Protein AF-0000000072542125 (afdb_homodimer)

Structure (mmCIF, N/CA/C/O backbone):
data_AF-0000000072542125-model_v1
#
loop_
_entity.id
_entity.type
_entity.pdbx_description
1 polymer 'CENP-V/GFA domain-containing protein'
#
loop_
_atom_site.group_PDB
_atom_site.id
_atom_site.type_symbol
_atom_site.label_atom_id
_atom_site.label_alt_id
_atom_site.label_comp_id
_atom_site.label_asym_id
_atom_site.label_entity_id
_atom_site.label_seq_id
_atom_site.pdbx_PDB_ins_code
_atom_site.Cartn_x
_atom_site.Cartn_y
_atom_site.Cartn_z
_atom_site.occupancy
_atom_site.B_iso_or_equiv
_atom_site.auth_seq_id
_atom_site.auth_comp_id
_atom_site.auth_asym_id
_atom_site.auth_atom_id
_atom_site.pdbx_PDB_model_num
ATOM 1 N N . MET A 1 1 ? 6.98 16.844 22.734 1 92.56 1 MET A N 1
ATOM 2 C CA . MET A 1 1 ? 7.91 17.594 21.891 1 92.56 1 MET A CA 1
ATOM 3 C C . MET A 1 1 ? 8 16.984 20.5 1 92.56 1 MET A C 1
ATOM 5 O O . MET A 1 1 ? 8.047 15.758 20.359 1 92.56 1 MET A O 1
ATOM 9 N N . GLU A 1 2 ? 8.016 17.797 19.5 1 97.75 2 GLU A N 1
ATOM 10 C CA . GLU A 1 2 ? 8.102 17.312 18.125 1 97.75 2 GLU A CA 1
ATOM 11 C C . GLU A 1 2 ? 9.555 17.172 17.688 1 97.75 2 GLU A C 1
ATOM 13 O O . GLU A 1 2 ? 10.43 17.875 18.188 1 97.75 2 GLU A O 1
ATOM 18 N N . ILE A 1 3 ? 9.758 16.234 16.812 1 98.81 3 ILE A N 1
ATOM 19 C CA . ILE A 1 3 ? 11.047 16.078 16.156 1 98.81 3 ILE A CA 1
ATOM 20 C C . ILE A 1 3 ? 10.836 15.953 14.648 1 98.81 3 ILE A C 1
ATOM 22 O O . ILE A 1 3 ? 9.703 15.812 14.18 1 98.81 3 ILE A O 1
ATOM 26 N N . GLU A 1 4 ? 12.031 16.078 13.969 1 98.88 4 GLU A N 1
ATOM 27 C CA . GLU A 1 4 ? 11.977 15.898 12.523 1 98.88 4 GLU A CA 1
ATOM 28 C C . GLU A 1 4 ? 12.055 14.422 12.148 1 98.88 4 GLU A C 1
ATOM 30 O O . GLU A 1 4 ? 12.953 13.711 12.594 1 98.88 4 GLU A O 1
ATOM 35 N N . HIS A 1 5 ? 11.109 13.969 11.43 1 98.94 5 HIS A N 1
ATOM 36 C CA . HIS A 1 5 ? 11.164 12.68 10.75 1 98.94 5 HIS A CA 1
ATOM 37 C C . HIS A 1 5 ? 11.375 12.859 9.25 1 98.94 5 HIS A C 1
ATOM 39 O O . HIS A 1 5 ? 10.758 13.727 8.625 1 98.94 5 HIS A O 1
ATOM 45 N N . LYS A 1 6 ? 12.25 12.125 8.672 1 98.94 6 LYS A N 1
ATOM 46 C CA . LYS A 1 6 ? 12.43 12.07 7.227 1 98.94 6 LYS A CA 1
ATOM 47 C C . LYS A 1 6 ? 11.852 10.789 6.645 1 98.94 6 LYS A C 1
ATOM 49 O O . LYS A 1 6 ? 11.648 9.805 7.363 1 98.94 6 LYS A O 1
ATOM 54 N N . GLY A 1 7 ? 11.523 10.867 5.387 1 98.94 7 GLY A N 1
ATOM 55 C CA . GLY A 1 7 ? 10.977 9.703 4.707 1 98.94 7 GLY A CA 1
ATOM 56 C C . GLY A 1 7 ? 10.867 9.883 3.205 1 98.94 7 GLY A C 1
ATOM 57 O O . GLY A 1 7 ? 11.469 10.797 2.641 1 98.94 7 GLY A O 1
ATOM 58 N N . GLY A 1 8 ? 10.211 8.922 2.559 1 98.94 8 GLY A N 1
ATOM 59 C CA . GLY A 1 8 ? 10.062 8.977 1.112 1 98.94 8 GLY A CA 1
ATOM 60 C C . GLY A 1 8 ? 9.57 7.672 0.513 1 98.94 8 GLY A C 1
ATOM 61 O O . GLY A 1 8 ? 9.203 6.746 1.241 1 98.94 8 GLY A O 1
ATOM 62 N N . CYS A 1 9 ? 9.492 7.688 -0.781 1 99 9 CYS A N 1
ATOM 63 C CA . CYS A 1 9 ? 9.062 6.488 -1.49 1 99 9 CYS A CA 1
ATOM 64 C C . CYS A 1 9 ? 10.211 5.496 -1.627 1 99 9 CYS A C 1
ATOM 66 O O . CYS A 1 9 ? 11.32 5.75 -1.156 1 99 9 CYS A O 1
ATOM 68 N N . HIS A 1 10 ? 9.992 4.371 -2.234 1 98.94 10 HIS A N 1
ATOM 69 C CA . HIS A 1 10 ? 10.953 3.271 -2.244 1 98.94 10 HIS A CA 1
ATOM 70 C C . HIS A 1 10 ? 12.117 3.564 -3.188 1 98.94 10 HIS A C 1
ATOM 72 O O . HIS A 1 10 ? 13.266 3.27 -2.865 1 98.94 10 HIS A O 1
ATOM 78 N N . CYS A 1 11 ? 11.852 4.098 -4.398 1 98.94 11 CYS A N 1
ATOM 79 C CA . CYS A 1 11 ? 12.898 4.305 -5.402 1 98.94 11 CYS A CA 1
ATOM 80 C C . CYS A 1 11 ? 13.742 5.523 -5.066 1 98.94 11 CYS A C 1
ATOM 82 O O . CYS A 1 11 ? 14.789 5.746 -5.684 1 98.94 11 CYS A O 1
ATOM 84 N N . GLY A 1 12 ? 13.266 6.344 -4.184 1 98.88 12 GLY A N 1
ATOM 85 C CA . GLY A 1 12 ? 14.047 7.488 -3.734 1 98.88 12 GLY A CA 1
ATOM 86 C C . GLY A 1 12 ? 13.703 8.766 -4.469 1 98.88 12 GLY A C 1
ATOM 87 O O . GLY A 1 12 ? 14.18 9.844 -4.102 1 98.88 12 GLY A O 1
ATOM 88 N N . ALA A 1 13 ? 12.82 8.758 -5.445 1 98.94 13 ALA A N 1
ATOM 89 C CA . ALA A 1 13 ? 12.469 9.945 -6.219 1 98.94 13 ALA A CA 1
ATOM 90 C C . ALA A 1 13 ? 11.734 10.969 -5.355 1 98.94 13 ALA A C 1
ATOM 92 O O . ALA A 1 13 ? 11.859 12.172 -5.562 1 98.94 13 ALA A O 1
ATOM 93 N N . VAL A 1 14 ? 10.977 10.523 -4.395 1 98.94 14 VAL A N 1
ATOM 94 C CA . VAL A 1 14 ? 10.195 11.375 -3.508 1 98.94 14 VAL A CA 1
ATOM 95 C C . VAL A 1 14 ? 10.773 11.328 -2.098 1 98.94 14 VAL A C 1
ATOM 97 O O . VAL A 1 14 ? 10.961 10.25 -1.528 1 98.94 14 VAL A O 1
ATOM 100 N N . ARG A 1 15 ? 11.156 12.438 -1.592 1 98.94 15 ARG A N 1
ATOM 101 C CA . ARG A 1 15 ? 11.648 12.578 -0.225 1 98.94 15 ARG A CA 1
ATOM 102 C C . ARG A 1 15 ? 10.938 13.719 0.497 1 98.94 15 ARG A C 1
ATOM 104 O O . ARG A 1 15 ? 10.625 14.75 -0.11 1 98.94 15 ARG A O 1
ATOM 111 N N . PHE A 1 16 ? 10.672 13.523 1.79 1 99 16 PHE A N 1
ATOM 112 C CA . PHE A 1 16 ? 10.008 14.555 2.584 1 99 16 PHE A CA 1
ATOM 113 C C . PHE A 1 16 ? 10.586 14.609 3.99 1 99 16 PHE A C 1
ATOM 115 O O . PHE A 1 16 ? 11.359 13.734 4.387 1 99 16 PHE A O 1
ATOM 122 N N . LYS A 1 17 ? 10.297 15.609 4.734 1 98.94 17 LYS A N 1
ATOM 123 C CA . LYS A 1 17 ? 10.422 15.68 6.188 1 98.94 17 LYS A CA 1
ATOM 124 C C . LYS A 1 17 ? 9.125 16.156 6.832 1 98.94 17 LYS A C 1
ATOM 126 O O . LYS A 1 17 ? 8.352 16.891 6.211 1 98.94 17 LYS A O 1
ATOM 131 N N . VAL A 1 18 ? 8.898 15.75 8.07 1 98.94 18 VAL A N 1
ATOM 132 C CA . VAL A 1 18 ? 7.684 16.078 8.805 1 98.94 18 VAL A CA 1
ATOM 133 C C . VAL A 1 18 ? 8 16.219 10.289 1 98.94 18 VAL A C 1
ATOM 135 O O . VAL A 1 18 ? 8.828 15.477 10.828 1 98.94 18 VAL A O 1
ATOM 138 N N . GLN A 1 19 ? 7.395 17.219 10.883 1 98.94 19 GLN A N 1
ATOM 139 C CA . GLN A 1 19 ? 7.516 17.391 12.328 1 98.94 19 GLN A CA 1
ATOM 140 C C . GLN A 1 19 ? 6.402 16.656 13.07 1 98.94 19 GLN A C 1
ATOM 142 O O . GLN A 1 19 ? 5.219 16.891 12.82 1 98.94 19 GLN A O 1
ATOM 147 N N . ALA A 1 20 ? 6.703 15.789 13.969 1 98.81 20 ALA A N 1
ATOM 148 C CA . ALA A 1 20 ? 5.773 15.023 14.797 1 98.81 20 ALA A CA 1
ATOM 149 C C . ALA A 1 20 ? 6.477 14.438 16.016 1 98.81 20 ALA A C 1
ATOM 151 O O . ALA A 1 20 ? 7.707 14.328 16.031 1 98.81 20 ALA A O 1
ATOM 152 N N . PRO A 1 21 ? 5.781 14.125 17.094 1 98.69 21 PRO A N 1
ATOM 153 C CA . PRO A 1 21 ? 6.426 13.5 18.25 1 98.69 21 PRO A CA 1
ATOM 154 C C . PRO A 1 21 ? 7.051 12.148 17.906 1 98.69 21 PRO A C 1
ATOM 156 O O . PRO A 1 21 ? 6.641 11.492 16.953 1 98.69 21 PRO A O 1
ATOM 159 N N . PRO A 1 22 ? 8.117 11.711 18.656 1 98.62 22 PRO A N 1
ATOM 160 C CA . PRO A 1 22 ? 8.695 10.383 18.422 1 98.62 22 PRO A CA 1
ATOM 161 C C . PRO A 1 22 ? 7.691 9.258 18.656 1 98.62 22 PRO A C 1
ATOM 163 O O . PRO A 1 22 ? 7.797 8.195 18.031 1 98.62 22 PRO A O 1
ATOM 166 N N . LEU A 1 23 ? 6.82 9.391 19.641 1 98.75 23 LEU A N 1
ATOM 167 C CA . LEU A 1 23 ? 5.629 8.547 19.734 1 98.75 23 LEU A CA 1
ATOM 168 C C . LEU A 1 23 ? 4.559 9.023 18.75 1 98.75 23 LEU A C 1
ATOM 170 O O . LEU A 1 23 ? 3.855 10 19.016 1 98.75 23 LEU A O 1
ATOM 174 N N . VAL A 1 24 ? 4.445 8.406 17.625 1 98.81 24 VAL A N 1
ATOM 175 C CA . VAL A 1 24 ? 3.672 8.938 16.516 1 98.81 24 VAL A CA 1
ATOM 176 C C . VAL A 1 24 ? 2.223 8.461 16.609 1 98.81 24 VAL A C 1
ATOM 178 O O . VAL A 1 24 ? 1.965 7.27 16.797 1 98.81 24 VAL A O 1
ATOM 181 N N . HIS A 1 25 ? 1.279 9.383 16.594 1 98.75 25 HIS A N 1
ATOM 182 C CA . HIS A 1 25 ? -0.134 9.047 16.453 1 98.75 25 HIS A CA 1
ATOM 183 C C . HIS A 1 25 ? -0.455 8.594 15.031 1 98.75 25 HIS A C 1
ATOM 185 O O . HIS A 1 25 ? -0.208 9.328 14.07 1 98.75 25 HIS A O 1
ATOM 191 N N . VAL A 1 26 ? -0.953 7.414 14.914 1 98.88 26 VAL A N 1
ATOM 192 C CA . VAL A 1 26 ? -1.188 6.809 13.609 1 98.88 26 VAL A CA 1
ATOM 193 C C . VAL A 1 26 ? -2.664 6.449 13.461 1 98.88 26 VAL A C 1
ATOM 195 O O . VAL A 1 26 ? -3.242 5.809 14.344 1 98.88 26 VAL A O 1
ATOM 198 N N . VAL A 1 27 ? -3.262 6.938 12.367 1 98.88 27 VAL A N 1
ATOM 199 C CA . VAL A 1 27 ? -4.641 6.598 12.039 1 98.88 27 VAL A CA 1
ATOM 200 C C . VAL A 1 27 ? -4.66 5.5 10.977 1 98.88 27 VAL A C 1
ATOM 202 O O . VAL A 1 27 ? -3.998 5.617 9.938 1 98.88 27 VAL A O 1
ATOM 205 N N . LYS A 1 28 ? -5.32 4.465 11.242 1 98.81 28 LYS A N 1
ATOM 206 C CA . LYS A 1 28 ? -5.566 3.389 10.281 1 98.81 28 LYS A CA 1
ATOM 207 C C . LYS A 1 28 ? -7.039 3.342 9.875 1 98.81 28 LYS A C 1
ATOM 209 O O . LYS A 1 28 ? -7.902 3.033 10.695 1 98.81 28 LYS A O 1
ATOM 214 N N . CYS A 1 29 ? -7.324 3.605 8.648 1 98.75 29 CYS A N 1
ATOM 215 C CA . CYS A 1 29 ? -8.672 3.68 8.094 1 98.75 29 CYS A CA 1
ATOM 216 C C . CYS A 1 29 ? -9.016 2.414 7.316 1 98.75 29 CYS A C 1
ATOM 218 O O . CYS A 1 29 ? -8.164 1.86 6.617 1 98.75 29 CYS A O 1
ATOM 220 N N . ASN A 1 30 ? -10.25 1.977 7.316 1 98.56 30 ASN A N 1
ATOM 221 C CA . ASN A 1 30 ? -10.641 0.767 6.602 1 98.56 30 ASN A CA 1
ATOM 222 C C . ASN A 1 30 ? -11.492 1.092 5.375 1 98.56 30 ASN A C 1
ATOM 224 O O . ASN A 1 30 ? -12.305 0.269 4.938 1 98.56 30 ASN A O 1
ATOM 228 N N . CYS A 1 31 ? -11.359 2.342 4.859 1 98.44 31 CYS A N 1
ATOM 229 C CA . CYS A 1 31 ? -12.031 2.598 3.59 1 98.44 31 CYS A CA 1
ATOM 230 C C . CYS A 1 31 ? -11.375 1.817 2.459 1 98.44 31 CYS A C 1
ATOM 232 O O . CYS A 1 31 ? -10.312 1.212 2.648 1 98.44 31 CYS A O 1
ATOM 234 N N . SER A 1 32 ? -11.961 1.823 1.275 1 98.44 32 SER A N 1
ATOM 235 C CA . SER A 1 32 ? -11.594 0.939 0.176 1 98.44 32 SER A CA 1
ATOM 236 C C . SER A 1 32 ? -10.141 1.159 -0.243 1 98.44 32 SER A C 1
ATOM 238 O O . SER A 1 32 ? -9.352 0.214 -0.286 1 98.44 32 SER A O 1
ATOM 240 N N . ILE A 1 33 ? -9.711 2.416 -0.416 1 98.81 33 ILE A N 1
ATOM 241 C CA . ILE A 1 33 ? -8.391 2.645 -0.986 1 98.81 33 ILE A CA 1
ATOM 242 C C . ILE A 1 33 ? -7.328 2.527 0.106 1 98.81 33 ILE A C 1
ATOM 244 O O . ILE A 1 33 ? -6.215 2.059 -0.148 1 98.81 33 ILE A O 1
ATOM 248 N N . CYS A 1 34 ? -7.594 2.914 1.351 1 98.81 34 CYS A N 1
ATOM 249 C CA . CYS A 1 34 ? -6.625 2.783 2.43 1 98.81 34 CYS A CA 1
ATOM 250 C C . CYS A 1 34 ? -6.301 1.317 2.697 1 98.81 34 CYS A C 1
ATOM 252 O O . CYS A 1 34 ? -5.152 0.974 2.99 1 98.81 34 CYS A O 1
ATOM 254 N N . VAL A 1 35 ? -7.328 0.441 2.57 1 98.69 35 VAL A N 1
ATOM 255 C CA . VAL A 1 35 ? -7.129 -0.992 2.762 1 98.69 35 VAL A CA 1
ATOM 256 C C . VAL A 1 35 ? -6.246 -1.544 1.645 1 98.69 35 VAL A C 1
ATOM 258 O O . VAL A 1 35 ? -5.277 -2.264 1.906 1 98.69 35 VAL A O 1
ATOM 261 N N . GLN A 1 36 ? -6.535 -1.182 0.422 1 98.88 36 GLN A N 1
ATOM 262 C CA . GLN A 1 36 ? -5.793 -1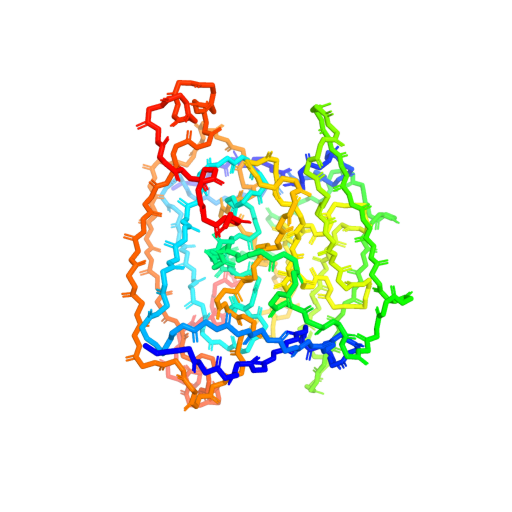.73 -0.709 1 98.88 36 GLN A CA 1
ATOM 263 C C . GLN A 1 36 ? -4.344 -1.251 -0.703 1 98.88 36 GLN A C 1
ATOM 265 O O . GLN A 1 36 ? -3.443 -1.977 -1.128 1 98.88 36 GLN A O 1
ATOM 270 N N . LYS A 1 37 ? -4.109 -0.1 -0.134 1 98.81 37 LYS A N 1
ATOM 271 C CA . LYS A 1 37 ? -2.766 0.468 -0.164 1 98.81 37 LYS A CA 1
ATOM 272 C C . LYS A 1 37 ? -2.035 0.221 1.151 1 98.81 37 LYS A C 1
ATOM 274 O O . LYS A 1 37 ? -0.865 0.583 1.296 1 98.81 37 LYS A O 1
ATOM 279 N N . GLY A 1 38 ? -2.725 -0.378 2.102 1 98.25 38 GLY A N 1
ATOM 280 C CA . GLY A 1 38 ? -2.107 -0.672 3.385 1 98.25 38 GLY A CA 1
ATOM 281 C C . GLY A 1 38 ? -1.682 0.572 4.141 1 98.25 38 GLY A C 1
ATOM 282 O O . GLY A 1 38 ? -0.621 0.591 4.766 1 98.25 38 GLY A O 1
ATOM 283 N N . LEU A 1 39 ? -2.545 1.59 4.133 1 98.75 39 LEU A N 1
ATOM 284 C CA . LEU A 1 39 ? -2.143 2.873 4.695 1 98.75 39 LEU A CA 1
ATOM 285 C C . LEU A 1 39 ? -2.369 2.898 6.203 1 98.75 39 LEU A C 1
ATOM 287 O O . LEU A 1 39 ? -3.383 2.393 6.691 1 98.75 39 LEU A O 1
ATOM 291 N N . ALA A 1 40 ? -1.442 3.332 6.93 1 98.81 40 ALA A N 1
ATOM 292 C CA . ALA A 1 40 ? -1.416 3.773 8.32 1 98.81 40 ALA A CA 1
ATOM 293 C C . ALA A 1 40 ? -0.625 5.07 8.469 1 98.81 40 ALA A C 1
ATOM 295 O O . ALA A 1 40 ? 0.582 5.102 8.219 1 98.81 40 ALA A O 1
ATOM 296 N N . CYS A 1 41 ? -1.352 6.141 8.898 1 98.88 41 CYS A N 1
ATOM 297 C CA . CYS A 1 41 ? -0.748 7.434 8.594 1 98.88 41 CYS A CA 1
ATOM 298 C C . CYS A 1 41 ? -0.776 8.352 9.812 1 98.88 41 CYS A C 1
ATOM 300 O O . CYS A 1 41 ? -1.666 8.242 10.656 1 98.88 41 CYS A O 1
ATOM 302 N N . CYS A 1 42 ? 0.191 9.188 9.875 1 98.88 42 CYS A N 1
ATOM 303 C CA . CYS A 1 42 ? 0.251 10.328 10.781 1 98.88 42 CYS A CA 1
ATOM 304 C C . CYS A 1 42 ? -0.255 11.594 10.102 1 98.88 42 CYS A C 1
ATOM 306 O O . CYS A 1 42 ? 0.301 12.023 9.086 1 98.88 42 CYS A O 1
ATOM 308 N N . ILE A 1 43 ? -1.332 12.133 10.648 1 98.94 43 ILE A N 1
ATOM 309 C CA . ILE A 1 43 ? -1.917 13.336 10.07 1 98.94 43 ILE A CA 1
ATOM 310 C C . ILE A 1 43 ? -1.407 14.57 10.812 1 98.94 43 ILE A C 1
ATOM 312 O O . ILE A 1 43 ? -1.481 14.633 12.047 1 98.94 43 ILE A O 1
ATOM 316 N N . VAL A 1 44 ? -0.833 15.508 10.094 1 98.88 44 VAL A N 1
ATOM 317 C CA . VAL A 1 44 ? -0.329 16.75 10.672 1 98.88 44 VAL A CA 1
ATOM 318 C C . VAL A 1 44 ? -0.766 17.938 9.812 1 98.88 44 VAL A C 1
ATOM 320 O O . VAL A 1 44 ? -1.152 17.75 8.656 1 98.88 44 VAL A O 1
ATOM 323 N N . PRO A 1 45 ? -0.75 19.141 10.414 1 98.75 45 PRO A N 1
ATOM 324 C CA . PRO A 1 45 ? -0.928 20.312 9.555 1 98.75 45 PRO A CA 1
ATOM 325 C C . PRO A 1 45 ? 0.082 20.359 8.414 1 98.75 45 PRO A C 1
ATOM 327 O O . PRO A 1 45 ? 1.237 19.969 8.586 1 98.75 45 PRO A O 1
ATOM 330 N N . TYR A 1 46 ? -0.346 20.906 7.262 1 98.38 46 TYR A N 1
ATOM 331 C CA . TYR A 1 46 ? 0.53 21 6.098 1 98.38 46 TYR A CA 1
ATOM 332 C C . TYR A 1 46 ? 1.797 21.781 6.438 1 98.38 46 TYR A C 1
ATOM 334 O O . TYR A 1 46 ? 2.863 21.516 5.879 1 98.38 46 TYR A O 1
ATOM 342 N N . SER A 1 47 ? 1.741 22.719 7.348 1 98.56 47 SER A N 1
ATOM 343 C CA . SER A 1 47 ? 2.865 23.562 7.73 1 98.56 47 SER A CA 1
ATOM 344 C C . SER A 1 47 ? 3.973 22.75 8.391 1 98.56 47 SER A C 1
ATOM 346 O O . SER A 1 47 ? 5.102 23.219 8.531 1 98.56 47 SER A O 1
ATOM 348 N N . LYS A 1 48 ? 3.711 21.547 8.82 1 98.75 48 LYS A N 1
ATOM 349 C CA . LYS A 1 48 ? 4.688 20.703 9.508 1 98.75 48 LYS A CA 1
ATOM 350 C C . LYS A 1 48 ? 5.332 19.719 8.531 1 98.75 48 LYS A C 1
ATOM 352 O O . LYS A 1 48 ? 6.129 18.875 8.938 1 98.75 48 LYS A O 1
ATOM 357 N N . PHE A 1 49 ? 4.941 19.828 7.32 1 98.94 49 PHE A N 1
ATOM 358 C CA . PHE A 1 49 ? 5.41 18.922 6.266 1 98.94 49 PHE A CA 1
ATOM 359 C C . PHE A 1 49 ? 6.188 19.703 5.207 1 98.94 49 PHE A C 1
ATOM 361 O O . PHE A 1 49 ? 5.801 20.812 4.832 1 98.94 49 PHE A O 1
ATOM 368 N N . THR A 1 50 ? 7.305 19.109 4.758 1 98.94 50 THR A N 1
ATOM 369 C CA . THR A 1 50 ? 8.062 19.656 3.637 1 98.94 50 THR A CA 1
ATOM 370 C C . THR A 1 50 ? 8.406 18.562 2.629 1 98.94 50 THR A C 1
ATOM 372 O O . THR A 1 50 ? 9.016 17.547 2.986 1 98.94 50 THR A O 1
ATOM 375 N N . LEU A 1 51 ? 7.91 18.75 1.366 1 98.94 51 LEU A N 1
ATOM 376 C CA . LEU A 1 51 ? 8.391 17.922 0.27 1 98.94 51 LEU A CA 1
ATOM 377 C C . LEU A 1 51 ? 9.781 18.344 -0.176 1 98.94 51 LEU A C 1
ATOM 379 O O . LEU A 1 51 ? 9.961 19.469 -0.666 1 98.94 51 LEU A O 1
ATOM 383 N N . LEU A 1 52 ? 10.703 17.484 0.028 1 98.94 52 LEU A N 1
ATOM 384 C CA . LEU A 1 52 ? 12.094 17.828 -0.243 1 98.94 52 LEU A CA 1
ATOM 385 C C . LEU A 1 52 ? 12.43 17.641 -1.718 1 98.94 52 LEU A C 1
ATOM 387 O O . LEU A 1 52 ? 13.273 18.344 -2.27 1 98.94 52 LEU A O 1
ATOM 391 N N . GLN A 1 53 ? 11.891 16.641 -2.379 1 98.88 53 GLN A N 1
ATOM 392 C CA . GLN A 1 53 ? 12.109 16.375 -3.797 1 98.88 53 GLN A CA 1
ATOM 393 C C . GLN A 1 53 ? 11.016 15.461 -4.359 1 98.88 53 GLN A C 1
ATOM 395 O O . GLN A 1 53 ? 10.312 14.789 -3.602 1 98.88 53 GLN A O 1
ATOM 400 N N . GLY A 1 54 ? 10.836 15.516 -5.691 1 98.88 54 GLY A N 1
ATOM 401 C CA . GLY A 1 54 ? 10.047 14.508 -6.383 1 98.88 54 GLY A CA 1
ATOM 402 C C . GLY A 1 54 ? 8.625 14.961 -6.684 1 98.88 54 GLY A C 1
ATOM 403 O O . GLY A 1 54 ? 7.762 14.141 -7 1 98.88 54 GLY A O 1
ATOM 404 N N . GLU A 1 55 ? 8.383 16.234 -6.516 1 98.81 55 GLU A N 1
ATOM 405 C CA . GLU A 1 55 ? 7.051 16.734 -6.836 1 98.81 55 GLU A CA 1
ATOM 406 C C . GLU A 1 55 ? 6.621 16.297 -8.234 1 98.81 55 GLU A C 1
ATOM 408 O O . GLU A 1 55 ? 5.473 15.898 -8.438 1 98.81 55 GLU A O 1
ATOM 413 N N . ASP A 1 56 ? 7.516 16.328 -9.195 1 98.69 56 ASP A N 1
ATOM 414 C CA . ASP A 1 56 ? 7.211 16 -10.586 1 98.69 56 ASP A CA 1
ATOM 415 C C . ASP A 1 56 ? 7.062 14.5 -10.773 1 98.69 56 ASP A C 1
ATOM 417 O O . ASP A 1 56 ? 6.652 14.039 -11.844 1 98.69 56 ASP A O 1
ATOM 421 N N . ASN A 1 57 ? 7.383 13.711 -9.789 1 98.88 57 ASN A N 1
ATOM 422 C CA . ASN A 1 57 ? 7.285 12.258 -9.883 1 98.88 57 ASN A CA 1
ATOM 423 C C . ASN A 1 57 ? 6.035 11.734 -9.188 1 98.88 57 ASN A C 1
ATOM 425 O O . ASN A 1 57 ? 5.836 10.523 -9.086 1 98.88 57 ASN A O 1
ATOM 429 N N . LEU A 1 58 ? 5.207 12.648 -8.695 1 98.88 58 LEU A N 1
ATOM 430 C CA . LEU A 1 58 ? 3.963 12.266 -8.039 1 98.88 58 LEU A CA 1
ATOM 431 C C . LEU A 1 58 ? 2.811 12.234 -9.031 1 98.88 58 LEU A C 1
ATOM 433 O O . LEU A 1 58 ? 2.723 13.086 -9.922 1 98.88 58 LEU A O 1
ATOM 437 N N . THR A 1 59 ? 2.062 11.219 -8.891 1 98.75 59 THR A N 1
ATOM 438 C CA . THR A 1 59 ? 0.765 11.117 -9.555 1 98.75 59 THR A CA 1
ATOM 439 C C . THR A 1 59 ? -0.367 11.281 -8.547 1 98.75 59 THR A C 1
ATOM 441 O O . THR A 1 59 ? -0.262 10.828 -7.402 1 98.75 59 THR A O 1
ATOM 444 N N . GLU A 1 60 ? -1.39 11.93 -8.914 1 98.94 60 GLU A N 1
ATOM 445 C CA . GLU A 1 60 ? -2.531 12.172 -8.039 1 98.94 60 GLU A CA 1
ATOM 446 C C . GLU A 1 60 ? -3.756 11.383 -8.5 1 98.94 60 GLU A C 1
ATOM 448 O O . GLU A 1 60 ? -4.047 11.32 -9.695 1 98.94 60 GLU A O 1
ATOM 453 N N . TYR A 1 61 ? -4.438 10.789 -7.613 1 98.94 61 TYR A N 1
ATOM 454 C CA . TYR A 1 61 ? -5.695 10.086 -7.836 1 98.94 61 TYR A CA 1
ATOM 455 C C . TYR A 1 61 ? -6.766 10.57 -6.867 1 98.94 61 TYR A C 1
ATOM 457 O O . TYR A 1 61 ? -6.535 10.625 -5.656 1 98.94 61 TYR A O 1
ATOM 465 N N . ARG A 1 62 ? -7.895 10.945 -7.418 1 98.88 62 ARG A N 1
ATOM 466 C CA . ARG A 1 62 ? -9.07 11.344 -6.648 1 98.88 62 ARG A CA 1
ATOM 467 C C . ARG A 1 62 ? -10.297 10.547 -7.066 1 98.88 62 ARG A C 1
ATOM 469 O O . ARG A 1 62 ? -10.406 10.133 -8.227 1 98.88 62 ARG A O 1
ATOM 476 N N . PHE A 1 63 ? -11.211 10.406 -6.203 1 98.69 63 PHE A N 1
ATOM 477 C CA . PHE A 1 63 ? -12.445 9.695 -6.496 1 98.69 63 PHE A CA 1
ATOM 478 C C . PHE A 1 63 ? -13.578 10.172 -5.59 1 98.69 63 PHE A C 1
ATOM 480 O O . PHE A 1 63 ? -13.359 10.992 -4.703 1 98.69 63 PHE A O 1
ATOM 487 N N . ASN A 1 64 ? -14.766 9.648 -5.867 1 97.44 64 ASN A N 1
ATOM 488 C CA . ASN A 1 64 ? -15.961 9.961 -5.098 1 97.44 64 ASN A CA 1
ATOM 489 C C . ASN A 1 64 ? -16.141 11.461 -4.926 1 97.44 64 ASN A C 1
ATOM 491 O O . ASN A 1 64 ? -16.359 12.188 -5.902 1 97.44 64 ASN A O 1
ATOM 495 N N . THR A 1 65 ? -15.859 12.031 -3.611 1 98.06 65 THR A N 1
ATOM 496 C CA . THR A 1 65 ? -16.078 13.453 -3.365 1 98.06 65 THR A CA 1
ATOM 497 C C . THR A 1 65 ? -14.953 14.289 -3.984 1 98.06 65 THR A C 1
ATOM 499 O O . THR A 1 65 ? -15.055 15.508 -4.086 1 98.06 65 THR A O 1
ATOM 502 N N . MET A 1 66 ? -13.922 13.688 -4.402 1 98.5 66 MET A N 1
ATOM 503 C CA . MET A 1 66 ? -12.781 14.305 -5.07 1 98.5 66 MET A CA 1
ATOM 504 C C . MET A 1 66 ? -12.016 15.211 -4.113 1 98.5 66 MET A C 1
ATOM 506 O O . MET A 1 66 ? -11.219 16.047 -4.547 1 98.5 66 MET A O 1
ATOM 510 N N . VAL A 1 67 ? -12.203 15.016 -2.785 1 98.56 67 VAL A N 1
ATOM 511 C CA . VAL A 1 67 ? -11.562 15.883 -1.796 1 98.56 67 VAL A CA 1
ATOM 512 C C . VAL A 1 67 ? -10.188 15.328 -1.435 1 98.56 67 VAL A C 1
ATOM 514 O O . VAL A 1 67 ? -9.203 16.062 -1.402 1 98.56 67 VAL A O 1
ATOM 517 N N . ALA A 1 68 ? -10.141 14.047 -1.138 1 98.81 68 ALA A N 1
ATOM 518 C CA . ALA A 1 68 ? -8.844 13.438 -0.827 1 98.81 68 ALA A CA 1
ATOM 519 C C . ALA A 1 68 ? -7.941 13.414 -2.057 1 98.81 68 ALA A C 1
ATOM 521 O O . ALA A 1 68 ? -8.391 13.094 -3.158 1 98.81 68 ALA A O 1
ATOM 522 N N . LYS A 1 69 ? -6.797 13.805 -1.921 1 98.88 69 LYS A N 1
ATOM 523 C CA . LYS A 1 69 ? -5.793 13.75 -2.98 1 98.88 69 LYS A CA 1
ATOM 524 C C . LYS A 1 69 ? -4.758 12.664 -2.697 1 98.88 69 LYS A C 1
ATOM 526 O O . LYS A 1 69 ? -3.773 12.898 -1.998 1 98.88 69 LYS A O 1
ATOM 531 N N . HIS A 1 70 ? -4.98 11.516 -3.25 1 98.94 70 HIS A N 1
ATOM 532 C CA . HIS A 1 70 ? -4.023 10.422 -3.107 1 98.94 70 HIS A CA 1
ATOM 533 C C . HIS A 1 70 ? -2.846 10.594 -4.062 1 98.94 70 HIS A C 1
ATOM 535 O O . HIS A 1 70 ? -3.008 10.484 -5.281 1 98.94 70 HIS A O 1
ATOM 541 N N . THR A 1 71 ? -1.681 10.82 -3.539 1 98.94 71 THR A N 1
ATOM 542 C CA . THR A 1 71 ? -0.482 11 -4.352 1 98.94 71 THR A CA 1
ATOM 543 C C . THR A 1 71 ? 0.466 9.812 -4.184 1 98.94 71 THR A C 1
ATOM 545 O O . THR A 1 71 ? 0.68 9.336 -3.066 1 98.94 71 THR A O 1
ATOM 548 N N . PHE A 1 72 ? 1.013 9.352 -5.211 1 98.94 72 PHE A N 1
ATOM 549 C CA . PHE A 1 72 ? 1.952 8.242 -5.156 1 98.94 72 PHE A CA 1
ATOM 550 C C . PHE A 1 72 ? 3.043 8.406 -6.211 1 98.94 72 PHE A C 1
ATOM 552 O O . PHE A 1 72 ? 2.852 9.102 -7.207 1 98.94 72 PHE A O 1
ATOM 559 N N . CYS A 1 73 ? 4.199 7.855 -5.984 1 98.94 73 CYS A N 1
ATOM 560 C CA . CYS A 1 73 ? 5.336 7.898 -6.891 1 98.94 73 CYS A CA 1
ATOM 561 C C . CYS A 1 73 ? 5.039 7.137 -8.18 1 98.94 73 CYS A C 1
ATOM 563 O O . CYS A 1 73 ? 4.676 5.957 -8.133 1 98.94 73 CYS A O 1
ATOM 565 N N . LYS A 1 74 ? 5.191 7.781 -9.328 1 98.88 74 LYS A N 1
ATOM 566 C CA . LYS A 1 74 ? 4.836 7.133 -10.586 1 98.88 74 LYS A CA 1
ATOM 567 C C . LYS A 1 74 ? 5.852 6.059 -10.953 1 98.88 74 LYS A C 1
ATOM 569 O O . LYS A 1 74 ? 5.602 5.242 -11.844 1 98.88 74 LYS A O 1
ATOM 574 N N . THR A 1 75 ? 7.023 6.062 -10.32 1 98.94 75 THR A N 1
ATOM 575 C CA . THR A 1 75 ? 8.078 5.098 -10.625 1 98.94 75 THR A CA 1
ATOM 576 C C . THR A 1 75 ? 7.898 3.822 -9.812 1 98.94 75 THR A C 1
ATOM 578 O O . THR A 1 75 ? 7.867 2.723 -10.359 1 98.94 75 THR A O 1
ATOM 581 N N . CYS A 1 76 ? 7.668 3.912 -8.516 1 98.94 76 CYS A N 1
ATOM 582 C CA . CYS A 1 76 ? 7.664 2.711 -7.688 1 98.94 76 CYS A CA 1
ATOM 583 C C . CYS A 1 76 ? 6.27 2.434 -7.133 1 98.94 76 CYS A C 1
ATOM 585 O O . CYS A 1 76 ? 6.039 1.396 -6.512 1 98.94 76 CYS A O 1
ATOM 587 N N . GLY A 1 77 ? 5.355 3.352 -7.293 1 98.94 77 GLY A N 1
ATOM 588 C CA . GLY A 1 77 ? 3.963 3.125 -6.938 1 98.94 77 GLY A CA 1
ATOM 589 C C . GLY A 1 77 ? 3.672 3.389 -5.473 1 98.94 77 GLY A C 1
ATOM 590 O O . GLY A 1 77 ? 2.521 3.297 -5.035 1 98.94 77 GLY A O 1
ATOM 591 N N . VAL A 1 78 ? 4.668 3.764 -4.629 1 98.94 78 VAL A N 1
ATOM 592 C CA . VAL A 1 78 ? 4.492 3.934 -3.191 1 98.94 78 VAL A CA 1
ATOM 593 C C . VAL A 1 78 ? 3.773 5.254 -2.91 1 98.94 78 VAL A C 1
ATOM 595 O O . VAL A 1 78 ? 4.086 6.277 -3.521 1 98.94 78 VAL A O 1
ATOM 598 N N . GLU A 1 79 ? 2.74 5.203 -2.115 1 98.94 79 GLU A N 1
ATOM 599 C CA . GLU A 1 79 ? 2.08 6.379 -1.559 1 98.94 79 GLU A CA 1
ATOM 600 C C . GLU A 1 79 ? 2.645 6.73 -0.185 1 98.94 79 GLU A C 1
ATOM 602 O O . GLU A 1 79 ? 2.188 6.207 0.833 1 98.94 79 GLU A O 1
ATOM 607 N N . SER A 1 80 ? 3.59 7.715 -0.188 1 98.94 80 SER A N 1
ATOM 608 C CA . SER A 1 80 ? 4.277 8.062 1.053 1 98.94 80 SER A CA 1
ATOM 609 C C . SER A 1 80 ? 3.451 9.047 1.883 1 98.94 80 SER A C 1
ATOM 611 O O . SER A 1 80 ? 3.623 9.133 3.1 1 98.94 80 SER A O 1
ATOM 613 N N . PHE A 1 81 ? 2.602 9.766 1.206 1 99 81 PHE A N 1
ATOM 614 C CA . PHE A 1 81 ? 1.707 10.734 1.832 1 99 81 PHE A CA 1
ATOM 615 C C . PHE A 1 81 ? 0.544 11.07 0.907 1 99 81 PHE A C 1
ATOM 617 O O . PHE A 1 81 ? 0.567 10.734 -0.278 1 99 81 PHE A O 1
ATOM 624 N N . TYR A 1 82 ? -0.443 11.656 1.438 1 98.94 82 TYR A N 1
ATOM 625 C CA . TYR A 1 82 ? -1.566 12.188 0.68 1 98.94 82 TYR A CA 1
ATOM 626 C C . TYR A 1 82 ? -2.299 13.266 1.477 1 98.94 82 TYR A C 1
ATOM 628 O O . TYR A 1 82 ? -2.023 13.461 2.662 1 98.94 82 TYR A O 1
ATOM 636 N N . THR A 1 83 ? -3.158 14.039 0.834 1 98.94 83 THR A N 1
ATOM 637 C CA . THR A 1 83 ? -4.062 14.969 1.505 1 98.94 83 THR A CA 1
ATOM 638 C C . THR A 1 83 ? -5.402 14.297 1.798 1 98.94 83 THR A C 1
ATOM 640 O O . THR A 1 83 ? -6.16 13.984 0.878 1 98.94 83 THR A O 1
ATOM 643 N N . PRO A 1 84 ? -5.684 14.086 3.068 1 98.69 84 PRO A N 1
ATOM 644 C CA . PRO A 1 84 ? -6.879 13.312 3.393 1 98.69 84 PRO A CA 1
ATOM 645 C C . PRO A 1 84 ? -8.164 14.141 3.318 1 98.69 84 PRO A C 1
ATOM 647 O O . PRO A 1 84 ? -8.125 15.359 3.518 1 98.69 84 PRO A O 1
ATOM 650 N N . ARG A 1 85 ? -9.258 13.484 3.031 1 98.56 85 ARG A N 1
ATOM 651 C CA . ARG A 1 85 ? -10.586 14.102 3.037 1 98.56 85 ARG A CA 1
ATOM 652 C C . ARG A 1 85 ? -10.898 14.695 4.406 1 98.56 85 ARG A C 1
ATOM 654 O O . ARG A 1 85 ? -11.492 15.773 4.5 1 98.56 85 ARG A O 1
ATOM 661 N N . SER A 1 86 ? -10.5 14.008 5.504 1 98.5 86 SER A N 1
ATOM 662 C CA . SER A 1 86 ? -10.805 14.438 6.863 1 98.5 86 SER A CA 1
ATOM 663 C C . SER A 1 86 ? -10.086 15.734 7.211 1 98.5 86 SER A C 1
ATOM 665 O O . SER A 1 86 ? -10.531 16.484 8.078 1 98.5 86 SER A O 1
ATOM 667 N N . ASN A 1 87 ? -8.93 15.984 6.605 1 98.62 87 ASN A N 1
ATOM 668 C CA . ASN A 1 87 ? -8.047 17.109 6.906 1 98.62 87 ASN A CA 1
ATOM 669 C C . ASN A 1 87 ? -7.508 17.75 5.633 1 98.62 87 ASN A C 1
ATOM 671 O O . ASN A 1 87 ? -6.301 17.734 5.387 1 98.62 87 ASN A O 1
ATOM 675 N N . PRO A 1 88 ? -8.367 18.422 4.855 1 97.94 88 PRO A N 1
ATOM 676 C CA . PRO A 1 88 ? -7.898 19 3.596 1 97.94 88 PRO A CA 1
ATOM 677 C C . PRO A 1 88 ? -6.824 20.062 3.801 1 97.94 88 PRO A C 1
ATOM 679 O O . PRO A 1 88 ? -6.141 20.453 2.85 1 97.94 88 PRO A O 1
ATOM 682 N N . ASP A 1 89 ? -6.578 20.531 4.98 1 98.06 89 ASP A N 1
ATOM 683 C CA . ASP A 1 89 ? -5.559 21.5 5.34 1 98.06 89 ASP A CA 1
ATOM 684 C C . ASP A 1 89 ? -4.312 20.828 5.898 1 98.06 89 ASP A C 1
ATOM 686 O O . ASP A 1 89 ? -3.396 21.484 6.379 1 98.06 89 ASP A O 1
ATOM 690 N N . GLY A 1 90 ? -4.258 19.516 5.855 1 98.75 90 GLY A N 1
ATOM 691 C CA . GLY A 1 90 ? -3.15 18.75 6.395 1 98.75 90 GLY A CA 1
ATOM 692 C C . GLY A 1 90 ? -2.58 17.75 5.406 1 98.75 90 GLY A C 1
ATOM 693 O O . GLY A 1 90 ? -2.887 17.812 4.215 1 98.75 90 GLY A O 1
ATOM 694 N N . ILE A 1 91 ? -1.636 17 5.875 1 98.94 91 ILE A N 1
ATOM 695 C CA . ILE A 1 91 ? -0.989 15.914 5.137 1 98.94 91 ILE A CA 1
ATOM 696 C C . ILE A 1 91 ? -0.986 14.641 5.984 1 98.94 91 ILE A C 1
ATOM 698 O O . ILE A 1 91 ? -0.824 14.703 7.203 1 98.94 91 ILE A O 1
ATOM 702 N N . SER A 1 92 ? -1.305 13.625 5.406 1 98.94 92 SER A N 1
ATOM 703 C CA . SER A 1 92 ? -1.253 12.289 5.98 1 98.94 92 SER A CA 1
ATOM 704 C C . SER A 1 92 ? -0.012 11.531 5.512 1 98.94 92 SER A C 1
ATOM 706 O O . SER A 1 92 ? 0.109 11.195 4.332 1 98.94 92 SER A O 1
ATOM 708 N N . VAL A 1 93 ? 0.881 11.258 6.422 1 98.94 93 VAL A N 1
ATOM 709 C CA . VAL A 1 93 ? 2.154 10.617 6.105 1 98.94 93 VAL A CA 1
ATOM 710 C C . VAL A 1 93 ? 2.105 9.141 6.516 1 98.94 93 VAL A C 1
ATOM 712 O O . VAL A 1 93 ? 1.804 8.82 7.668 1 98.94 93 VAL A O 1
ATOM 715 N N . SER A 1 94 ? 2.398 8.297 5.559 1 98.94 94 SER A N 1
ATOM 716 C CA . SER A 1 94 ? 2.438 6.871 5.875 1 98.94 94 SER A CA 1
ATOM 717 C C . SER A 1 94 ? 3.568 6.551 6.844 1 98.94 94 SER A C 1
ATOM 719 O O . SER A 1 94 ? 4.73 6.863 6.578 1 98.94 94 SER A O 1
ATOM 721 N N . ILE A 1 95 ? 3.232 5.852 7.914 1 98.94 95 ILE A N 1
ATOM 722 C CA . ILE A 1 95 ? 4.234 5.488 8.914 1 98.94 95 ILE A CA 1
ATOM 723 C C . ILE A 1 95 ? 5.25 4.527 8.305 1 98.94 95 ILE A C 1
ATOM 725 O O . ILE A 1 95 ? 6.41 4.496 8.719 1 98.94 95 ILE A O 1
ATOM 729 N N . HIS A 1 96 ? 4.891 3.871 7.219 1 98.75 96 HIS A N 1
ATOM 730 C CA . HIS A 1 96 ? 5.727 2.867 6.57 1 98.75 96 HIS A CA 1
ATOM 731 C C . HIS A 1 96 ? 6.777 3.52 5.68 1 98.75 96 HIS A C 1
ATOM 733 O O . HIS A 1 96 ? 7.672 2.84 5.172 1 98.75 96 HIS A O 1
ATOM 739 N N . CYS A 1 97 ? 6.633 4.801 5.523 1 98.94 97 CYS A N 1
ATOM 740 C CA . CYS A 1 97 ? 7.52 5.508 4.609 1 98.94 97 CYS A CA 1
ATOM 741 C C . CYS A 1 97 ? 8.445 6.453 5.371 1 98.94 97 CYS A C 1
ATOM 743 O O . CYS A 1 97 ? 9.195 7.215 4.762 1 98.94 97 CYS A O 1
ATOM 745 N N . ILE A 1 98 ? 8.336 6.453 6.723 1 98.94 98 ILE A N 1
ATOM 746 C CA . ILE A 1 98 ? 9.273 7.203 7.551 1 98.94 98 ILE A CA 1
ATOM 747 C C . ILE A 1 98 ? 10.57 6.406 7.715 1 98.94 98 ILE A C 1
ATOM 749 O O . ILE A 1 98 ? 10.531 5.203 7.992 1 98.94 98 ILE A O 1
ATOM 753 N N . ASP A 1 99 ? 11.68 7.078 7.434 1 98.81 99 ASP A N 1
ATOM 754 C CA . ASP A 1 99 ? 12.977 6.43 7.602 1 98.81 99 ASP A CA 1
ATOM 755 C C . ASP A 1 99 ? 13.164 5.949 9.039 1 98.81 99 ASP A C 1
ATOM 757 O O . ASP A 1 99 ? 12.68 6.578 9.977 1 98.81 99 ASP A O 1
ATOM 761 N N . PRO A 1 100 ? 13.852 4.789 9.188 1 97.94 100 PRO A N 1
ATOM 762 C CA . PRO A 1 100 ? 14.086 4.312 10.547 1 97.94 100 PRO A CA 1
ATOM 763 C C . PRO A 1 100 ? 14.961 5.258 11.367 1 97.94 100 PRO A C 1
ATOM 765 O O . PRO A 1 100 ? 15.773 5.996 10.805 1 97.94 100 PRO A O 1
ATOM 768 N N . GLY A 1 101 ? 14.789 5.238 12.727 1 98.12 101 GLY A N 1
ATOM 769 C CA . GLY A 1 101 ? 15.742 5.91 13.594 1 98.12 101 GLY A CA 1
ATOM 770 C C . GLY A 1 101 ? 15.094 6.953 14.484 1 98.12 101 GLY A C 1
ATOM 771 O O . GLY A 1 101 ? 15.617 7.277 15.555 1 98.12 101 GLY A O 1
ATOM 772 N N . THR A 1 102 ? 13.945 7.453 14.094 1 98.75 102 THR A N 1
ATOM 773 C CA . THR A 1 102 ? 13.422 8.578 14.852 1 98.75 102 THR A CA 1
ATOM 774 C C . THR A 1 102 ? 12.102 8.219 15.516 1 98.75 102 THR A C 1
ATOM 776 O O . THR A 1 102 ? 11.672 8.883 16.469 1 98.75 102 THR A O 1
ATOM 779 N N . VAL A 1 103 ? 11.375 7.223 15.008 1 98.75 103 VAL A N 1
ATOM 780 C CA . VAL A 1 103 ? 10.117 6.793 15.602 1 98.75 103 VAL A CA 1
ATOM 781 C C . VAL A 1 103 ? 10.383 5.934 16.828 1 98.75 103 VAL A C 1
ATOM 783 O O . VAL A 1 103 ? 10.969 4.852 16.719 1 98.75 103 VAL A O 1
ATOM 786 N N . ALA A 1 104 ? 9.914 6.387 17.953 1 98.5 104 ALA A N 1
ATOM 787 C CA . ALA A 1 104 ? 10.133 5.66 19.203 1 98.5 104 ALA A CA 1
ATOM 788 C C . ALA A 1 104 ? 9.008 4.668 19.469 1 98.5 104 ALA A C 1
ATOM 790 O O . ALA A 1 104 ? 9.156 3.742 20.266 1 98.5 104 ALA A O 1
ATOM 791 N N . GLY A 1 105 ? 7.883 4.859 18.938 1 98.38 105 GLY A N 1
ATOM 792 C CA . GLY A 1 105 ? 6.68 4.055 19.062 1 98.38 105 GLY A CA 1
ATOM 793 C C . GLY A 1 105 ? 5.488 4.645 18.328 1 98.38 105 GLY A C 1
ATOM 794 O O . GLY A 1 105 ? 5.559 5.758 17.812 1 98.38 105 GLY A O 1
ATOM 795 N N . ILE A 1 106 ? 4.406 3.855 18.297 1 98.44 106 ILE A N 1
ATOM 796 C CA . ILE A 1 106 ? 3.199 4.352 17.641 1 98.44 106 ILE A CA 1
ATOM 797 C C . ILE A 1 106 ? 2.014 4.25 18.609 1 98.44 106 ILE A C 1
ATOM 799 O O . ILE A 1 106 ? 1.97 3.357 19.453 1 98.44 106 ILE A O 1
ATOM 803 N N . GLU A 1 107 ? 1.178 5.168 18.531 1 98.44 107 GLU A N 1
ATOM 804 C CA . GLU A 1 107 ? -0.176 5.105 19.078 1 98.44 107 GLU A CA 1
ATOM 805 C C . GLU A 1 107 ? -1.211 4.961 17.953 1 98.44 107 GLU A C 1
ATOM 807 O O . GLU A 1 107 ? -1.427 5.891 17.188 1 98.44 107 GLU A O 1
ATOM 812 N N . LEU A 1 108 ? -1.863 3.828 17.984 1 98.56 108 LEU A N 1
ATOM 813 C CA . LEU A 1 108 ? -2.734 3.49 16.875 1 98.56 108 LEU A CA 1
ATOM 814 C C . LEU A 1 108 ? -4.18 3.873 17.172 1 98.56 108 LEU A C 1
ATOM 816 O O . LEU A 1 108 ? -4.691 3.582 18.266 1 98.56 108 LEU A O 1
ATOM 820 N N . GLU A 1 109 ? -4.816 4.559 16.25 1 98.5 109 GLU A N 1
ATOM 821 C CA . GLU A 1 109 ? -6.25 4.844 16.219 1 98.5 109 GLU A CA 1
ATOM 822 C C . GLU A 1 109 ? -6.906 4.277 14.969 1 98.5 109 GLU A C 1
ATOM 824 O O . GLU A 1 109 ? -6.469 4.555 13.852 1 98.5 109 GLU A O 1
ATOM 829 N N . GLU A 1 110 ? -7.918 3.486 15.188 1 98.62 110 GLU A N 1
ATOM 830 C CA . GLU A 1 110 ? -8.664 2.965 14.047 1 98.62 110 GLU A CA 1
ATOM 831 C C . GLU A 1 110 ? -9.773 3.928 13.633 1 98.62 110 GLU A C 1
ATOM 833 O O . GLU A 1 110 ? -10.414 4.551 14.477 1 98.62 110 GLU A O 1
ATOM 838 N N . PHE A 1 111 ? -9.961 4.098 12.406 1 98.81 111 PHE A N 1
ATOM 839 C CA . PHE A 1 111 ? -11.031 4.91 11.828 1 98.81 111 PHE A CA 1
ATOM 840 C C . PHE A 1 111 ? -11.883 4.082 10.875 1 98.81 111 PHE A C 1
ATOM 842 O O . PHE A 1 111 ? -11.359 3.385 10.008 1 98.81 111 PHE A O 1
ATOM 849 N N . ASN A 1 112 ? -13.227 4.113 11.062 1 98.75 112 ASN A N 1
ATOM 850 C CA . ASN A 1 112 ? -14.141 3.355 10.211 1 98.75 112 ASN A CA 1
ATOM 851 C C . ASN A 1 112 ? -14.508 4.133 8.953 1 98.75 112 ASN A C 1
ATOM 853 O O . ASN A 1 112 ? -15.578 4.742 8.883 1 98.75 112 ASN A O 1
ATOM 857 N N . GLY A 1 113 ? -13.641 4.012 7.953 1 98.5 113 GLY A N 1
ATOM 858 C CA . GLY A 1 113 ? -13.859 4.703 6.691 1 98.5 113 GLY A CA 1
ATOM 859 C C . GLY A 1 113 ? -14.977 4.09 5.867 1 98.5 113 GLY A C 1
ATOM 860 O O . GLY A 1 113 ? -15.461 4.707 4.914 1 98.5 113 GLY A O 1
ATOM 861 N N . GLN A 1 114 ? -15.391 2.904 6.176 1 98.19 114 GLN A N 1
ATOM 862 C CA . GLN A 1 114 ? -16.516 2.287 5.492 1 98.19 114 GLN A CA 1
ATOM 863 C C . GLN A 1 114 ? -17.828 2.955 5.887 1 98.19 114 GLN A C 1
ATOM 865 O O . GLN A 1 114 ? -18.828 2.857 5.168 1 98.19 114 GLN A O 1
ATOM 870 N N . GLU A 1 115 ? -17.875 3.502 7.035 1 98.31 115 GLU A N 1
ATOM 871 C CA . GLU A 1 115 ? -18.953 4.363 7.512 1 98.31 115 GLU A CA 1
ATOM 872 C C . GLU A 1 115 ? -18.453 5.785 7.758 1 98.31 115 GLU A C 1
ATOM 874 O O . GLU A 1 115 ? -18.531 6.289 8.883 1 98.31 115 GLU A O 1
ATOM 879 N N . TRP A 1 116 ? -18.078 6.418 6.746 1 97.94 116 TRP A N 1
ATOM 880 C CA . TRP A 1 116 ? -17.281 7.645 6.781 1 97.94 116 TRP A CA 1
ATOM 881 C C . TRP A 1 116 ? -18.031 8.758 7.516 1 97.94 116 TRP A C 1
ATOM 883 O O . TRP A 1 116 ? -17.484 9.359 8.445 1 97.94 116 TRP A O 1
ATOM 893 N N . GLU A 1 117 ? -19.312 9.008 7.109 1 98 117 GLU A N 1
ATOM 894 C CA . GLU A 1 117 ? -20.031 10.148 7.656 1 98 117 GLU A CA 1
ATOM 895 C C . GLU A 1 117 ? -20.234 10.008 9.164 1 98 117 GLU A C 1
ATOM 897 O O . GLU A 1 117 ? -19.953 10.938 9.922 1 98 117 GLU A O 1
ATOM 902 N N . ALA A 1 118 ? -20.641 8.82 9.555 1 98.38 118 ALA A N 1
ATOM 903 C CA . ALA A 1 118 ? -20.859 8.578 10.977 1 98.38 118 ALA A CA 1
ATOM 904 C C . ALA A 1 118 ? -19.547 8.625 11.75 1 98.38 118 ALA A C 1
ATOM 906 O O . ALA A 1 1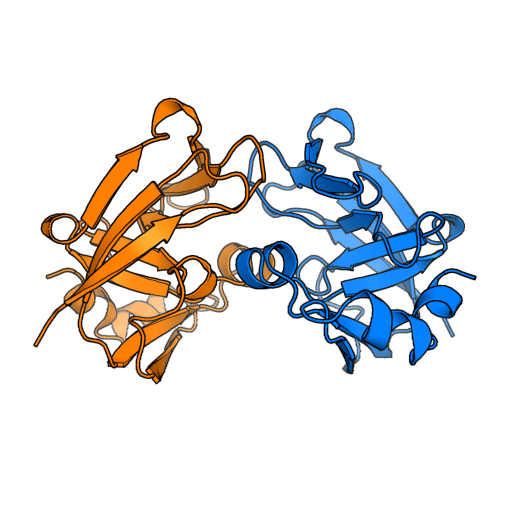18 ? -19.5 9.195 12.844 1 98.38 118 ALA A O 1
ATOM 907 N N . SER A 1 119 ? -18.5 8.047 11.25 1 98.5 119 SER A N 1
ATOM 908 C CA . SER A 1 119 ? -17.203 8 11.906 1 98.5 119 SER A CA 1
ATOM 909 C C . SER A 1 119 ? -16.594 9.398 12.039 1 98.5 119 SER A C 1
ATOM 911 O O . SER A 1 119 ? -16.062 9.75 13.086 1 98.5 119 SER A O 1
ATOM 913 N N . PHE A 1 120 ? -16.688 10.18 11.008 1 98.31 120 PHE A N 1
ATOM 914 C CA . PHE A 1 120 ? -16.156 11.539 11.039 1 98.31 120 PHE A CA 1
ATOM 915 C C . PHE A 1 120 ? -16.891 12.375 12.078 1 98.31 120 PHE A C 1
ATOM 917 O O . PHE A 1 120 ? -16.266 13.094 12.859 1 98.31 120 PHE A O 1
ATOM 924 N N . ALA A 1 121 ? -18.188 12.273 12.07 1 98.06 121 ALA A N 1
ATOM 925 C CA . ALA A 1 121 ? -19 13.039 13.016 1 98.06 121 ALA A CA 1
ATOM 926 C C . ALA A 1 121 ? -18.656 12.664 14.453 1 98.06 121 ALA A C 1
ATOM 928 O O . ALA A 1 121 ? -18.703 13.516 15.352 1 98.06 121 ALA A O 1
ATOM 929 N N . ALA A 1 122 ? -18.25 11.414 14.664 1 98.06 122 ALA A N 1
ATOM 930 C CA . ALA A 1 122 ? -18.047 10.898 16.016 1 98.06 122 ALA A CA 1
ATOM 931 C C . ALA A 1 122 ? -16.594 11.07 16.453 1 98.06 122 ALA A C 1
ATOM 933 O O . ALA A 1 122 ? -16.25 10.812 17.609 1 98.06 122 ALA A O 1
ATOM 934 N N . SER A 1 123 ? -15.719 11.531 15.508 1 97.75 123 SER A N 1
ATOM 935 C CA . SER A 1 123 ? -14.289 11.539 15.805 1 97.75 123 SER A CA 1
ATOM 936 C C . SER A 1 123 ? -13.758 12.969 15.922 1 97.75 123 SER A C 1
ATOM 938 O O . SER A 1 123 ? -14.461 13.922 15.578 1 97.75 123 SER A O 1
ATOM 940 N N . ASP A 1 124 ? -12.578 13.078 16.5 1 97.38 124 ASP A N 1
ATOM 941 C CA . ASP A 1 124 ? -11.859 14.344 16.547 1 97.38 124 ASP A CA 1
ATOM 942 C C . ASP A 1 124 ? -10.758 14.398 15.492 1 97.38 124 ASP A C 1
ATOM 944 O O . ASP A 1 124 ? -9.781 15.133 15.641 1 97.38 124 ASP A O 1
ATOM 948 N N . ILE A 1 125 ? -10.914 13.609 14.406 1 98.25 125 ILE A N 1
ATOM 949 C CA . ILE A 1 125 ? -9.844 13.406 13.438 1 98.25 125 ILE A CA 1
ATOM 950 C C . ILE A 1 125 ? -9.5 14.734 12.766 1 98.25 125 ILE A C 1
ATOM 952 O O . ILE A 1 125 ? -8.336 14.984 12.438 1 98.25 125 ILE A O 1
ATOM 956 N N . SER A 1 126 ? -10.508 15.602 12.555 1 97.75 126 SER A N 1
ATOM 957 C CA . SER A 1 126 ? -10.273 16.875 11.883 1 97.75 126 SER A CA 1
ATOM 958 C C . SER A 1 126 ? -9.328 17.75 12.695 1 97.75 126 SER A C 1
ATOM 960 O O . SER A 1 126 ? -8.664 18.625 12.141 1 97.75 126 SER A O 1
ATOM 962 N N . LYS A 1 127 ? -9.172 17.516 14 1 98.19 127 LYS A N 1
ATOM 963 C CA . LYS A 1 127 ? -8.344 18.344 14.883 1 98.19 127 LYS A CA 1
ATOM 964 C C . LYS A 1 127 ? -6.859 18.016 14.695 1 98.19 127 LYS A C 1
ATOM 966 O O . LYS A 1 127 ? -5.996 18.781 15.125 1 98.19 127 LYS A O 1
ATOM 971 N N . LEU A 1 128 ? -6.562 16.938 14.039 1 97.5 128 LEU A N 1
ATOM 972 C CA . LEU A 1 128 ? -5.188 16.484 13.914 1 97.5 128 LEU A CA 1
ATOM 973 C C . LEU A 1 128 ? -4.387 17.406 12.992 1 97.5 128 LEU A C 1
ATOM 975 O O . LEU A 1 128 ? -3.154 17.359 12.992 1 97.5 128 LEU A O 1
ATOM 979 N N . SER A 1 129 ? -5.043 18.234 12.219 1 96.81 129 SER A N 1
ATOM 980 C CA . SER A 1 129 ? -4.301 19.125 11.344 1 96.81 129 SER A CA 1
ATOM 981 C C . SER A 1 129 ? -4.488 20.578 11.766 1 96.81 129 SER A C 1
ATOM 983 O O . SER A 1 129 ? -4.211 21.5 10.984 1 96.81 129 SER A O 1
ATOM 985 N N . LYS A 1 130 ? -5.098 20.766 12.805 1 93.69 130 LYS A N 1
ATOM 986 C CA . LYS A 1 130 ? -5.289 22.109 13.32 1 93.69 130 LYS A CA 1
ATOM 987 C C . LYS A 1 130 ? -4.164 22.516 14.273 1 93.69 130 LYS A C 1
ATOM 989 O O . LYS A 1 130 ? -3.529 21.641 14.883 1 93.69 130 LYS A O 1
ATOM 994 N N . MET B 1 1 ? -10.242 -27.531 -1.636 1 92.56 1 MET B N 1
ATOM 995 C CA . MET B 1 1 ? -10.812 -27.234 -2.945 1 92.56 1 MET B CA 1
ATOM 996 C C . MET B 1 1 ? -10.617 -25.766 -3.305 1 92.56 1 MET B C 1
ATOM 998 O O . MET B 1 1 ? -10.789 -24.891 -2.457 1 92.56 1 MET B O 1
ATOM 1002 N N . GLU B 1 2 ? -10.266 -25.516 -4.523 1 97.75 2 GLU B N 1
ATOM 1003 C CA . GLU B 1 2 ? -10.055 -24.125 -4.965 1 97.75 2 GLU B CA 1
ATOM 1004 C C . GLU B 1 2 ? -11.352 -23.531 -5.496 1 97.75 2 GLU B C 1
ATOM 1006 O O . GLU B 1 2 ? -12.234 -24.25 -5.977 1 97.75 2 GLU B O 1
ATOM 1011 N N . ILE B 1 3 ? -11.43 -22.234 -5.348 1 98.81 3 ILE B N 1
ATOM 1012 C CA . ILE B 1 3 ? -12.516 -21.469 -5.953 1 98.81 3 ILE B CA 1
ATOM 1013 C C . ILE B 1 3 ? -11.938 -20.25 -6.68 1 98.81 3 ILE B C 1
ATOM 1015 O O . ILE B 1 3 ? -10.75 -19.953 -6.551 1 98.81 3 ILE B O 1
ATOM 1019 N N . GLU B 1 4 ? -12.891 -19.656 -7.488 1 98.88 4 GLU B N 1
ATOM 1020 C CA . GLU B 1 4 ? -12.484 -18.438 -8.18 1 98.88 4 GLU B CA 1
ATOM 1021 C C . G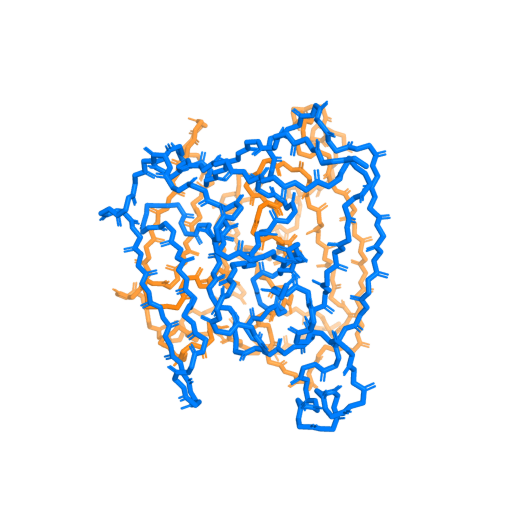LU B 1 4 ? -12.648 -17.219 -7.281 1 98.88 4 GLU B C 1
ATOM 1023 O O . GLU B 1 4 ? -13.719 -17 -6.707 1 98.88 4 GLU B O 1
ATOM 1028 N N . HIS B 1 5 ? -11.625 -16.5 -7.098 1 98.94 5 HIS B N 1
ATOM 1029 C CA . HIS B 1 5 ? -11.656 -15.172 -6.516 1 98.94 5 HIS B CA 1
ATOM 1030 C C . HIS B 1 5 ? -11.445 -14.102 -7.578 1 98.94 5 HIS B C 1
ATOM 1032 O O . HIS B 1 5 ? -10.578 -14.234 -8.445 1 98.94 5 HIS B O 1
ATOM 1038 N N . LYS B 1 6 ? -12.234 -13.094 -7.586 1 98.94 6 LYS B N 1
ATOM 1039 C CA . LYS B 1 6 ? -12.039 -11.922 -8.438 1 98.94 6 LYS B CA 1
ATOM 1040 C C . LYS B 1 6 ? -11.492 -10.742 -7.641 1 98.94 6 LYS B C 1
ATOM 1042 O O . LYS B 1 6 ? -11.617 -10.711 -6.414 1 98.94 6 LYS B O 1
ATOM 1047 N N . GLY B 1 7 ? -10.836 -9.867 -8.344 1 98.94 7 GLY B N 1
ATOM 1048 C CA . GLY B 1 7 ? -10.281 -8.688 -7.703 1 98.94 7 GLY B CA 1
ATOM 1049 C C . GLY B 1 7 ? -9.766 -7.656 -8.688 1 98.94 7 GLY B C 1
ATOM 1050 O O . GLY B 1 7 ? -10.086 -7.715 -9.883 1 98.94 7 GLY B O 1
ATOM 1051 N N . GLY B 1 8 ? -9.086 -6.652 -8.156 1 98.94 8 GLY B N 1
ATOM 1052 C CA . GLY B 1 8 ? -8.562 -5.594 -9 1 98.94 8 GLY B CA 1
ATOM 1053 C C . GLY B 1 8 ? -8.102 -4.379 -8.219 1 98.94 8 GLY B C 1
ATOM 1054 O O . GLY B 1 8 ? -8.055 -4.406 -6.988 1 98.94 8 GLY B O 1
ATOM 1055 N N . CYS B 1 9 ? -7.699 -3.398 -8.969 1 99 9 CYS B N 1
ATOM 1056 C CA . CYS B 1 9 ? -7.258 -2.154 -8.344 1 99 9 CYS B CA 1
ATOM 1057 C C . CYS B 1 9 ? -8.445 -1.286 -7.957 1 99 9 CYS B C 1
ATOM 1059 O O . CYS B 1 9 ? -9.594 -1.668 -8.18 1 99 9 CYS B O 1
ATOM 1061 N N . HIS B 1 10 ? -8.219 -0.139 -7.383 1 98.94 10 HIS B N 1
ATOM 1062 C CA . HIS B 1 10 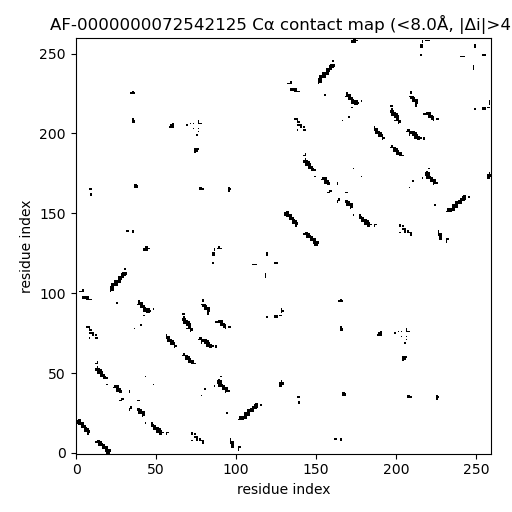? -9.273 0.678 -6.793 1 98.94 10 HIS B CA 1
ATOM 1063 C C . HIS B 1 10 ? -10.109 1.359 -7.867 1 98.94 10 HIS B C 1
ATOM 1065 O O . HIS B 1 10 ? -11.336 1.438 -7.75 1 98.94 10 HIS B O 1
ATOM 1071 N N . CYS B 1 11 ? -9.5 1.922 -8.93 1 98.94 11 CYS B N 1
ATOM 1072 C CA . CYS B 1 11 ? -10.211 2.695 -9.938 1 98.94 11 CYS B CA 1
ATOM 1073 C C . CYS B 1 11 ? -10.953 1.777 -10.898 1 98.94 11 CYS B C 1
ATOM 1075 O O . CYS B 1 11 ? -11.766 2.24 -11.703 1 98.94 11 CYS B O 1
ATOM 1077 N N . GLY B 1 12 ? -10.609 0.528 -10.898 1 98.88 12 GLY B N 1
ATOM 1078 C CA . GLY B 1 12 ? -11.328 -0.434 -11.719 1 98.88 12 GLY B CA 1
ATOM 1079 C C . GLY B 1 12 ? -10.648 -0.708 -13.047 1 98.88 12 GLY B C 1
ATOM 1080 O O . GLY B 1 12 ? -11.055 -1.605 -13.789 1 98.88 12 G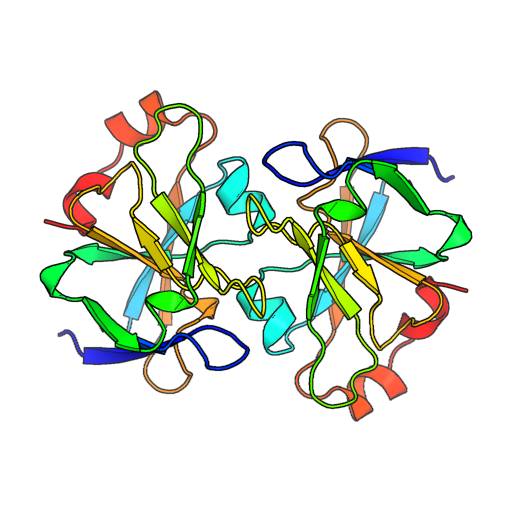LY B O 1
ATOM 1081 N N . ALA B 1 13 ? -9.547 -0.057 -13.375 1 98.94 13 ALA B N 1
ATOM 1082 C CA . ALA B 1 13 ? -8.867 -0.246 -14.648 1 98.94 13 ALA B CA 1
ATOM 1083 C C . ALA B 1 13 ? -8.25 -1.641 -14.742 1 98.94 13 ALA B C 1
ATOM 1085 O O . ALA B 1 13 ? -8.18 -2.223 -15.82 1 98.94 13 ALA B O 1
ATOM 1086 N N . VAL B 1 14 ? -7.824 -2.201 -13.656 1 98.94 14 VAL B N 1
ATOM 1087 C CA . VAL B 1 14 ? -7.195 -3.518 -13.586 1 98.94 14 VAL B CA 1
ATOM 1088 C C . VAL B 1 14 ? -8.125 -4.5 -12.883 1 98.94 14 VAL B C 1
ATOM 1090 O O . VAL B 1 14 ? -8.586 -4.238 -11.766 1 98.94 14 VAL B O 1
ATOM 1093 N N . ARG B 1 15 ? -8.484 -5.535 -13.539 1 98.94 15 ARG B N 1
ATOM 1094 C CA . ARG B 1 15 ? -9.289 -6.613 -12.977 1 98.94 15 ARG B CA 1
ATOM 1095 C C . ARG B 1 15 ? -8.656 -7.973 -13.25 1 98.94 15 ARG B C 1
ATOM 1097 O O . ARG B 1 15 ? -8.07 -8.188 -14.32 1 98.94 15 ARG B O 1
ATOM 1104 N N . PHE B 1 16 ? -8.758 -8.875 -12.273 1 99 16 PHE B N 1
ATOM 1105 C CA . PHE B 1 16 ? -8.195 -10.211 -12.43 1 99 16 PHE B CA 1
ATOM 1106 C C . PHE B 1 16 ? -9.109 -11.258 -11.805 1 99 16 PHE B C 1
ATOM 1108 O O . PHE B 1 16 ? -10.062 -10.914 -11.102 1 99 16 PHE B O 1
ATOM 1115 N N . LYS B 1 17 ? -8.898 -12.5 -12.062 1 98.94 17 LYS B N 1
ATOM 1116 C CA . LYS B 1 17 ? -9.391 -13.648 -11.297 1 98.94 17 LYS B CA 1
ATOM 1117 C C . LYS B 1 17 ? -8.25 -14.602 -10.953 1 98.94 17 LYS B C 1
ATOM 1119 O O . LYS B 1 17 ? -7.258 -14.68 -11.68 1 98.94 17 LYS B O 1
ATOM 1124 N N . VAL B 1 18 ? -8.406 -15.328 -9.867 1 98.94 18 VAL B N 1
ATOM 1125 C CA . VAL B 1 18 ? -7.391 -16.25 -9.383 1 98.94 18 VAL B CA 1
ATOM 1126 C C . VAL B 1 18 ? -8.062 -17.438 -8.703 1 98.94 18 VAL B C 1
ATOM 1128 O O . VAL B 1 18 ? -9.086 -17.281 -8.039 1 98.94 18 VAL B O 1
ATOM 1131 N N . GLN B 1 19 ? -7.508 -18.594 -8.953 1 98.94 19 GLN B N 1
ATOM 1132 C CA . GLN B 1 19 ? -7.973 -19.797 -8.289 1 98.94 19 GLN B CA 1
ATOM 1133 C C . GLN B 1 19 ? -7.195 -20.047 -7 1 98.94 19 GLN B C 1
ATOM 1135 O O . GLN B 1 19 ? -5.969 -20.156 -7.02 1 98.94 19 GLN B O 1
ATOM 1140 N N . ALA B 1 20 ? -7.832 -20.156 -5.883 1 98.81 20 ALA B N 1
ATOM 1141 C CA . ALA B 1 20 ? -7.254 -20.422 -4.57 1 98.81 20 ALA B CA 1
ATOM 1142 C C . ALA B 1 20 ? -8.32 -20.906 -3.592 1 98.81 20 ALA B C 1
ATOM 1144 O O . ALA B 1 20 ? -9.516 -20.688 -3.811 1 98.81 20 ALA B O 1
ATOM 1145 N N . PRO B 1 21 ? -7.961 -21.641 -2.535 1 98.69 21 PRO B N 1
ATOM 1146 C CA . PRO B 1 21 ? -8.961 -22.047 -1.545 1 98.69 21 PRO B CA 1
ATOM 1147 C C . PRO B 1 21 ? -9.641 -20.859 -0.862 1 98.69 21 PRO B C 1
ATOM 1149 O O . PRO B 1 21 ? -9.07 -19.766 -0.813 1 98.69 21 PRO B O 1
ATOM 1152 N N . PRO B 1 22 ? -10.906 -21.016 -0.366 1 98.62 22 PRO B N 1
ATOM 1153 C CA . PRO B 1 22 ? -11.562 -19.938 0.372 1 98.62 22 PRO B CA 1
ATOM 1154 C C . PRO B 1 22 ? -10.805 -19.531 1.633 1 98.62 22 PRO B C 1
ATOM 1156 O O . PRO B 1 22 ? -10.875 -18.375 2.061 1 98.62 22 PRO B O 1
ATOM 1159 N N . LEU B 1 23 ? -10.211 -20.5 2.328 1 98.75 23 LEU B N 1
ATOM 1160 C CA . LEU B 1 23 ? -9.195 -20.188 3.33 1 98.75 23 LEU B CA 1
ATOM 1161 C C . LEU B 1 23 ? -7.859 -19.875 2.668 1 98.75 23 LEU B C 1
ATOM 1163 O O . LEU B 1 23 ? -7.133 -20.781 2.256 1 98.75 23 LEU B O 1
ATOM 1167 N N . VAL B 1 24 ? -7.539 -18.625 2.525 1 98.81 24 VAL B N 1
ATOM 1168 C CA . VAL B 1 24 ? -6.441 -18.203 1.663 1 98.81 24 VAL B CA 1
ATOM 1169 C C . VAL B 1 24 ? -5.141 -18.172 2.459 1 98.81 24 VAL B C 1
ATOM 1171 O O . VAL B 1 24 ? -5.086 -17.594 3.549 1 98.81 24 VAL B O 1
ATOM 1174 N N . HIS B 1 25 ? -4.121 -18.844 1.984 1 98.75 25 HIS B N 1
ATOM 1175 C CA . HIS B 1 25 ? -2.77 -18.719 2.521 1 98.75 25 HIS B CA 1
ATOM 1176 C C . HIS B 1 25 ? -2.152 -17.375 2.121 1 98.75 25 HIS B C 1
ATOM 1178 O O . HIS B 1 25 ? -2.051 -17.062 0.932 1 98.75 25 HIS B O 1
ATOM 1184 N N . VAL B 1 26 ? -1.785 -16.609 3.094 1 98.88 26 VAL B N 1
ATOM 1185 C CA . VAL B 1 26 ? -1.297 -15.258 2.854 1 98.88 26 VAL B CA 1
ATOM 1186 C C . VAL B 1 26 ? 0.108 -15.109 3.432 1 98.88 26 VAL B C 1
ATOM 1188 O O . VAL B 1 26 ? 0.353 -15.461 4.586 1 98.88 26 VAL B O 1
ATOM 1191 N N . VAL B 1 27 ? 1.024 -14.641 2.568 1 98.88 27 VAL B N 1
ATOM 1192 C CA . VAL B 1 27 ? 2.389 -14.352 2.994 1 98.88 27 VAL B CA 1
ATOM 1193 C C . VAL B 1 27 ? 2.545 -12.852 3.223 1 98.88 27 VAL B C 1
ATOM 1195 O O . VAL B 1 27 ? 2.205 -12.047 2.352 1 98.88 27 VAL B O 1
ATOM 1198 N N . LYS B 1 28 ? 2.969 -12.477 4.355 1 98.81 28 LYS B N 1
ATOM 1199 C CA . LYS B 1 28 ? 3.322 -11.102 4.688 1 98.81 28 LYS B CA 1
ATOM 1200 C C . LYS B 1 28 ? 4.828 -10.945 4.867 1 98.81 28 LYS B C 1
ATOM 1202 O O . LYS B 1 28 ? 5.406 -11.5 5.809 1 98.81 28 LYS B O 1
ATOM 1207 N N . CYS B 1 29 ? 5.453 -10.195 4.02 1 98.75 29 CYS B N 1
ATOM 1208 C CA . CYS B 1 29 ? 6.898 -9.992 3.984 1 98.75 29 CYS B CA 1
ATOM 1209 C C . CYS B 1 29 ? 7.273 -8.648 4.598 1 98.75 29 CYS B C 1
ATOM 1211 O O . CYS B 1 29 ? 6.574 -7.652 4.395 1 98.75 29 CYS B O 1
ATOM 1213 N N . ASN B 1 30 ? 8.406 -8.539 5.254 1 98.56 30 ASN B N 1
ATOM 1214 C CA . ASN B 1 30 ? 8.82 -7.277 5.863 1 98.56 30 ASN B CA 1
ATOM 1215 C C . ASN B 1 30 ? 9.992 -6.645 5.121 1 98.56 30 ASN B C 1
ATOM 1217 O O . ASN B 1 30 ? 10.773 -5.898 5.707 1 98.56 30 ASN B O 1
ATOM 1221 N N . CYS B 1 31 ? 10.148 -7.02 3.818 1 98.44 31 CYS B N 1
ATOM 1222 C CA . CYS B 1 31 ? 11.148 -6.285 3.053 1 98.44 31 CYS B CA 1
ATOM 1223 C C . CYS B 1 31 ? 10.711 -4.844 2.82 1 98.44 31 CYS B C 1
ATOM 1225 O O . CYS B 1 31 ? 9.578 -4.48 3.125 1 98.44 31 CYS B O 1
ATOM 1227 N N . SER B 1 32 ? 11.586 -4.012 2.287 1 98.44 32 SER B N 1
ATOM 1228 C CA . SER B 1 32 ? 11.406 -2.566 2.227 1 98.44 32 SER B CA 1
ATOM 1229 C C . SER B 1 32 ? 10.148 -2.203 1.437 1 98.44 32 SER B C 1
ATOM 1231 O O . SER B 1 32 ? 9.281 -1.483 1.936 1 98.44 32 SER B O 1
ATOM 1233 N N . ILE B 1 33 ? 9.938 -2.797 0.25 1 98.81 33 ILE B N 1
ATOM 1234 C CA . ILE B 1 33 ? 8.844 -2.334 -0.602 1 98.81 33 ILE B CA 1
ATOM 1235 C C . ILE B 1 33 ? 7.535 -2.969 -0.148 1 98.81 33 ILE B C 1
ATOM 1237 O O . ILE B 1 33 ? 6.477 -2.34 -0.223 1 98.81 33 ILE B O 1
ATOM 1241 N N . CYS B 1 34 ? 7.523 -4.203 0.348 1 98.81 34 CYS B N 1
ATOM 1242 C CA . CYS B 1 34 ? 6.297 -4.832 0.832 1 98.81 34 CYS B CA 1
ATOM 1243 C C . CYS B 1 34 ? 5.738 -4.078 2.035 1 98.81 34 CYS B C 1
ATOM 1245 O O . CYS B 1 34 ? 4.523 -3.945 2.176 1 98.81 34 CYS B O 1
ATOM 1247 N N . VAL B 1 35 ? 6.648 -3.566 2.908 1 98.69 35 VAL B N 1
ATOM 1248 C CA . VAL B 1 35 ? 6.227 -2.793 4.07 1 98.69 35 VAL B CA 1
ATOM 1249 C C . VAL B 1 35 ? 5.602 -1.476 3.619 1 98.69 35 VAL B C 1
ATOM 1251 O O . VAL B 1 35 ? 4.52 -1.104 4.078 1 98.69 35 VAL B O 1
ATOM 1254 N N . GLN B 1 36 ? 6.234 -0.794 2.699 1 98.88 36 GLN B N 1
ATOM 1255 C CA . GLN B 1 36 ? 5.746 0.514 2.271 1 98.88 36 GLN B CA 1
ATOM 1256 C C . GLN B 1 36 ? 4.418 0.392 1.534 1 98.88 36 GLN B C 1
ATOM 1258 O O . GLN B 1 36 ? 3.572 1.286 1.616 1 98.88 36 GLN B O 1
ATOM 1263 N N . LYS B 1 37 ? 4.195 -0.729 0.909 1 98.81 37 LYS B N 1
ATOM 1264 C CA . LYS B 1 37 ? 2.982 -0.888 0.11 1 98.81 37 LYS B CA 1
ATOM 1265 C C . LYS B 1 37 ? 1.913 -1.656 0.88 1 98.81 37 LYS B C 1
ATOM 1267 O O . LYS B 1 37 ? 0.798 -1.842 0.388 1 98.81 37 LYS B O 1
ATOM 1272 N N . GLY B 1 38 ? 2.256 -2.105 2.074 1 98.25 38 GLY B N 1
ATOM 1273 C CA . GLY B 1 38 ? 1.299 -2.836 2.891 1 98.25 38 GLY B CA 1
ATOM 1274 C C . GLY B 1 38 ? 0.845 -4.137 2.258 1 98.25 38 GLY B C 1
ATOM 1275 O O . GLY B 1 38 ? -0.333 -4.492 2.332 1 98.25 38 GLY B O 1
ATOM 1276 N N . LEU B 1 39 ? 1.802 -4.875 1.688 1 98.75 39 LEU B N 1
ATOM 1277 C CA . LEU B 1 39 ? 1.426 -6.059 0.922 1 98.75 39 LEU B CA 1
ATOM 1278 C C . LEU B 1 39 ? 1.254 -7.266 1.837 1 98.75 39 LEU B C 1
ATOM 1280 O O . LEU B 1 39 ? 2.035 -7.457 2.773 1 98.75 39 LEU B O 1
ATOM 1284 N N . ALA B 1 40 ? 0.235 -7.984 1.688 1 98.81 40 ALA B N 1
ATOM 1285 C CA . ALA B 1 40 ? -0.096 -9.328 2.156 1 98.81 40 ALA B CA 1
ATOM 1286 C C . ALA B 1 40 ? -0.729 -10.156 1.042 1 98.81 40 ALA B C 1
ATOM 1288 O O . ALA B 1 40 ? -1.816 -9.828 0.56 1 98.81 40 ALA B O 1
ATOM 1289 N N . CYS B 1 41 ? -0.011 -11.242 0.659 1 98.88 41 CYS B N 1
ATOM 1290 C CA . CYS B 1 41 ? -0.35 -11.742 -0.669 1 98.88 41 CYS B CA 1
ATOM 1291 C C . CYS B 1 41 ? -0.522 -13.258 -0.656 1 98.88 41 CYS B C 1
ATOM 1293 O O . CYS B 1 41 ? 0.101 -13.953 0.151 1 98.88 41 CYS B O 1
ATOM 1295 N N . CYS B 1 42 ? -1.359 -13.703 -1.517 1 98.88 42 CYS B N 1
ATOM 1296 C CA . CYS B 1 42 ? -1.509 -15.109 -1.881 1 98.88 42 CYS B CA 1
ATOM 1297 C C . CYS B 1 42 ? -0.688 -15.438 -3.121 1 98.88 42 CYS B C 1
ATOM 1299 O O . CYS B 1 42 ? -0.907 -14.867 -4.188 1 98.88 42 CYS B O 1
ATOM 1301 N N . ILE B 1 43 ? 0.271 -16.328 -2.938 1 98.94 43 ILE B N 1
ATOM 1302 C CA . ILE B 1 43 ? 1.135 -16.703 -4.051 1 98.94 43 ILE B CA 1
ATOM 1303 C C . ILE B 1 43 ? 0.61 -17.984 -4.695 1 98.94 43 ILE B C 1
ATOM 1305 O O . ILE B 1 43 ? 0.372 -18.984 -4.008 1 98.94 43 ILE B O 1
ATOM 1309 N N . VAL B 1 44 ? 0.371 -17.953 -5.988 1 98.88 44 VA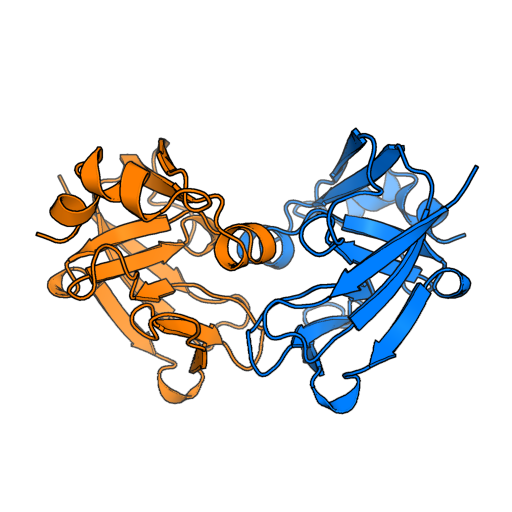L B N 1
ATOM 1310 C CA . VAL B 1 44 ? -0.11 -19.109 -6.738 1 98.88 44 VAL B CA 1
ATOM 1311 C C . VAL B 1 44 ? 0.68 -19.234 -8.039 1 98.88 44 VAL B C 1
ATOM 1313 O O . VAL B 1 44 ? 1.332 -18.281 -8.477 1 98.88 44 VAL B O 1
ATOM 1316 N N . PRO B 1 45 ? 0.659 -20.453 -8.617 1 98.75 45 PRO B N 1
ATOM 1317 C CA . PRO B 1 45 ? 1.196 -20.547 -9.977 1 98.75 45 PRO B CA 1
ATOM 1318 C C . PRO B 1 45 ? 0.528 -19.578 -10.953 1 98.75 45 PRO B C 1
ATOM 1320 O O . PRO B 1 45 ? -0.672 -19.312 -10.836 1 98.75 45 PRO B O 1
ATOM 1323 N N . TYR B 1 46 ? 1.286 -19.078 -11.938 1 98.31 46 TYR B N 1
ATOM 1324 C CA . TYR B 1 46 ? 0.758 -18.141 -12.922 1 98.31 46 TYR B CA 1
ATOM 1325 C C . TYR B 1 46 ? -0.451 -18.734 -13.641 1 98.31 46 TYR B C 1
ATOM 1327 O O . TYR B 1 46 ? -1.359 -18 -14.039 1 98.31 46 TYR B O 1
ATOM 1335 N N . SER B 1 47 ? -0.504 -20.031 -13.812 1 98.5 47 SER B N 1
ATOM 1336 C CA . SER B 1 47 ? -1.577 -20.719 -14.523 1 98.5 47 SER B CA 1
ATOM 1337 C C . SER B 1 47 ? -2.906 -20.578 -13.789 1 98.5 47 SER B C 1
ATOM 1339 O O . SER B 1 47 ? -3.967 -20.844 -14.359 1 98.5 47 SER B O 1
ATOM 1341 N N . LYS B 1 48 ? -2.914 -20.188 -12.555 1 98.75 48 LYS B N 1
ATOM 1342 C CA . LYS B 1 48 ? -4.129 -20.062 -11.75 1 98.75 48 LYS B CA 1
ATOM 1343 C C . LYS B 1 48 ? -4.617 -18.609 -11.727 1 98.75 48 LYS B C 1
ATOM 1345 O O . LYS B 1 48 ? -5.598 -18.297 -11.055 1 98.75 48 LYS B O 1
ATOM 1350 N N . PHE B 1 49 ? -3.918 -17.797 -12.406 1 98.94 49 PHE B N 1
ATOM 1351 C CA . PHE B 1 49 ? -4.207 -16.359 -12.461 1 98.94 49 PHE B CA 1
ATOM 1352 C C . PHE B 1 49 ? -4.582 -15.938 -13.875 1 98.94 49 PHE B C 1
ATOM 1354 O O . PHE B 1 49 ? -3.973 -16.391 -14.844 1 98.94 49 PHE B O 1
ATOM 1361 N N . THR B 1 50 ? -5.609 -15.07 -13.969 1 98.94 50 THR B N 1
ATOM 1362 C CA . THR B 1 50 ? -5.977 -14.453 -15.242 1 98.94 50 THR B CA 1
ATOM 1363 C C . THR B 1 50 ? -6.18 -12.953 -15.078 1 98.94 50 THR B C 1
ATOM 1365 O O . THR B 1 50 ? -6.984 -12.516 -14.25 1 98.94 50 THR B O 1
ATOM 1368 N N . LEU B 1 51 ? -5.363 -12.164 -15.836 1 98.94 51 LEU B N 1
ATOM 1369 C CA . LEU B 1 51 ? -5.641 -10.734 -15.953 1 98.94 51 LEU B CA 1
ATOM 1370 C C . LEU B 1 51 ? -6.805 -10.484 -16.906 1 98.94 51 LEU B C 1
ATOM 1372 O O . LEU B 1 51 ? -6.707 -10.789 -18.094 1 98.94 51 LEU B O 1
ATOM 1376 N N . LEU B 1 52 ? -7.844 -9.984 -16.359 1 98.94 52 LEU B N 1
ATOM 1377 C CA . LEU B 1 52 ? -9.062 -9.82 -17.141 1 98.94 52 LEU B CA 1
ATOM 1378 C C . LEU B 1 52 ? -9.023 -8.516 -17.938 1 98.94 52 LEU B C 1
ATOM 1380 O O . LEU B 1 52 ? -9.602 -8.43 -19.031 1 98.94 52 LEU B O 1
ATOM 1384 N N . GLN B 1 53 ? -8.453 -7.453 -17.438 1 98.88 53 GLN B N 1
ATOM 1385 C CA . GLN B 1 53 ? -8.328 -6.168 -18.109 1 98.88 53 GLN B CA 1
ATOM 1386 C C . GLN B 1 53 ? -7.25 -5.305 -17.453 1 98.88 53 GLN B C 1
ATOM 1388 O O . GLN B 1 53 ? -6.855 -5.555 -16.312 1 98.88 53 GLN B O 1
ATOM 1393 N N . GLY B 1 54 ? -6.727 -4.344 -18.219 1 98.88 54 GLY B N 1
ATOM 1394 C CA . GLY B 1 54 ? -5.922 -3.281 -17.641 1 98.88 54 GLY B CA 1
ATOM 1395 C C . GLY B 1 54 ? -4.434 -3.508 -17.797 1 98.88 54 GLY B C 1
ATOM 1396 O O . GLY B 1 54 ? -3.625 -2.857 -17.125 1 98.88 54 GLY B O 1
ATOM 1397 N N . GLU B 1 55 ? -4.074 -4.465 -18.609 1 98.81 55 GLU B N 1
ATOM 1398 C CA . GLU B 1 55 ? -2.65 -4.695 -18.844 1 98.81 55 GLU B CA 1
ATOM 1399 C C . GLU B 1 55 ? -1.933 -3.402 -19.219 1 98.81 55 GLU B C 1
ATOM 1401 O O . GLU B 1 55 ? -0.829 -3.139 -18.734 1 98.81 55 GLU B O 1
ATOM 1406 N N . ASP B 1 56 ? -2.539 -2.578 -20.031 1 98.69 56 ASP B N 1
ATOM 1407 C CA . ASP B 1 56 ? -1.932 -1.344 -20.516 1 98.69 56 ASP B CA 1
ATOM 1408 C C . ASP B 1 56 ? -1.929 -0.268 -19.438 1 98.69 56 ASP B C 1
ATOM 1410 O O . ASP B 1 56 ? -1.324 0.793 -19.609 1 98.69 56 ASP B O 1
ATOM 1414 N N . ASN B 1 57 ? -2.586 -0.491 -18.328 1 98.88 57 ASN B N 1
ATOM 1415 C CA . ASN B 1 57 ? -2.65 0.481 -17.25 1 98.88 57 ASN B CA 1
ATOM 1416 C C . ASN B 1 57 ? -1.699 0.114 -16.109 1 98.88 57 ASN B C 1
ATOM 1418 O O . ASN B 1 57 ? -1.693 0.767 -15.062 1 98.88 57 ASN B O 1
ATOM 1422 N N . LEU B 1 58 ? -0.919 -0.939 -16.312 1 98.88 58 LEU B N 1
ATOM 1423 C CA . LEU B 1 58 ? 0.056 -1.361 -15.305 1 98.88 58 LEU B CA 1
ATOM 1424 C C . LEU B 1 58 ? 1.412 -0.713 -15.562 1 98.88 58 LEU B C 1
ATOM 1426 O O . LEU B 1 58 ? 1.834 -0.579 -16.719 1 98.88 58 LEU B O 1
ATOM 1430 N N . THR B 1 59 ? 1.962 -0.272 -14.5 1 98.81 59 THR B N 1
ATOM 1431 C CA . THR B 1 59 ? 3.363 0.134 -14.477 1 98.81 59 THR B CA 1
ATOM 1432 C C . THR B 1 59 ? 4.207 -0.892 -13.727 1 98.81 59 THR B C 1
ATOM 1434 O O . THR B 1 59 ? 3.76 -1.466 -12.727 1 98.81 59 THR B O 1
ATOM 1437 N N . GLU B 1 60 ? 5.367 -1.145 -14.172 1 98.94 60 GLU B N 1
ATOM 1438 C CA . GLU B 1 60 ? 6.266 -2.117 -13.555 1 98.94 60 GLU B CA 1
ATOM 1439 C C . GLU B 1 60 ? 7.461 -1.431 -12.898 1 98.94 60 GLU B C 1
ATOM 1441 O O . GLU B 1 60 ? 8.047 -0.509 -13.477 1 98.94 60 GLU B O 1
ATOM 1446 N N . TYR B 1 61 ? 7.801 -1.818 -11.758 1 98.94 61 TYR B N 1
ATOM 1447 C CA . TYR B 1 61 ? 8.977 -1.368 -11.023 1 98.94 61 TYR B CA 1
ATOM 1448 C C . TYR B 1 61 ? 9.805 -2.553 -10.547 1 98.94 61 TYR B C 1
ATOM 1450 O O . TYR B 1 61 ? 9.273 -3.494 -9.953 1 98.94 61 TYR B O 1
ATOM 1458 N N . ARG B 1 62 ? 11.086 -2.514 -10.859 1 98.88 62 ARG B N 1
ATOM 1459 C CA . ARG B 1 62 ? 12.062 -3.504 -10.422 1 98.88 62 ARG B CA 1
ATOM 1460 C C . ARG B 1 62 ? 13.242 -2.836 -9.727 1 98.88 62 ARG B C 1
ATOM 1462 O O . ARG B 1 62 ? 13.602 -1.701 -10.047 1 98.88 62 ARG B O 1
ATOM 1469 N N . PHE B 1 63 ? 13.867 -3.529 -8.883 1 98.69 63 PHE B N 1
ATOM 1470 C CA . PHE B 1 63 ? 15.039 -3.014 -8.18 1 98.69 63 PHE B CA 1
ATOM 1471 C C . PHE B 1 63 ? 15.938 -4.152 -7.727 1 98.69 63 PHE B C 1
ATOM 1473 O O . PHE B 1 63 ? 15.609 -5.324 -7.898 1 98.69 63 PHE B O 1
ATOM 1480 N N . ASN B 1 64 ? 17.094 -3.76 -7.176 1 97.5 64 ASN B N 1
ATOM 1481 C CA . ASN B 1 64 ? 18.078 -4.699 -6.652 1 97.5 64 ASN B CA 1
ATOM 1482 C C . ASN B 1 64 ? 18.391 -5.801 -7.664 1 97.5 64 ASN B C 1
ATOM 1484 O O . ASN B 1 64 ? 18.938 -5.531 -8.734 1 97.5 64 ASN B O 1
ATOM 1488 N N . THR B 1 65 ? 17.844 -7.129 -7.41 1 98.06 65 THR B N 1
ATOM 1489 C CA . THR B 1 65 ? 18.172 -8.234 -8.305 1 98.06 65 THR B CA 1
ATOM 1490 C C . THR B 1 65 ? 17.359 -8.133 -9.602 1 98.06 65 THR B C 1
ATOM 1492 O O . THR B 1 65 ? 17.641 -8.836 -10.57 1 98.06 65 THR B O 1
ATOM 1495 N N . MET B 1 66 ? 16.406 -7.309 -9.648 1 98.5 66 MET B N 1
ATOM 1496 C CA . MET B 1 66 ? 15.57 -7.035 -10.812 1 98.5 66 MET B CA 1
ATOM 1497 C C . MET B 1 66 ? 14.703 -8.242 -11.156 1 98.5 66 MET B C 1
ATOM 1499 O O . MET B 1 66 ? 14.164 -8.328 -12.258 1 98.5 66 MET B O 1
ATOM 1503 N N . VAL B 1 67 ? 14.523 -9.164 -10.195 1 98.56 67 VAL B N 1
ATOM 1504 C CA . VAL B 1 67 ? 13.758 -10.391 -10.453 1 98.56 67 VAL B CA 1
ATOM 1505 C C . VAL B 1 67 ? 12.281 -10.141 -10.172 1 98.56 67 VAL B C 1
ATOM 1507 O O . VAL B 1 67 ? 11.422 -10.508 -10.977 1 98.56 67 VAL B O 1
ATOM 1510 N N . ALA B 1 68 ? 12 -9.578 -9.008 1 98.81 68 ALA B N 1
ATOM 1511 C CA . ALA B 1 68 ? 10.602 -9.273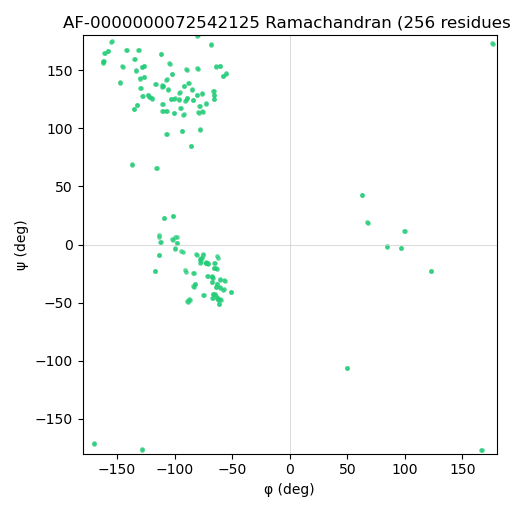 -8.695 1 98.81 68 ALA B CA 1
ATOM 1512 C C . ALA B 1 68 ? 10.055 -8.195 -9.625 1 98.81 68 ALA B C 1
ATOM 1514 O O . ALA B 1 68 ? 10.734 -7.199 -9.898 1 98.81 68 ALA B O 1
ATOM 1515 N N . LYS B 1 69 ? 8.969 -8.383 -10.156 1 98.88 69 LYS B N 1
ATOM 1516 C CA . LYS B 1 69 ? 8.273 -7.398 -10.984 1 98.88 69 LYS B CA 1
ATOM 1517 C C . LYS B 1 69 ? 7.078 -6.809 -10.25 1 98.88 69 LYS B C 1
ATOM 1519 O O . LYS B 1 69 ? 5.984 -7.379 -10.273 1 98.88 69 LYS B O 1
ATOM 1524 N N . HIS B 1 70 ? 7.285 -5.699 -9.625 1 98.94 70 HIS B N 1
ATOM 1525 C CA . HIS B 1 70 ? 6.191 -5.004 -8.953 1 98.94 70 HIS B CA 1
ATOM 1526 C C . HIS B 1 70 ? 5.332 -4.23 -9.945 1 98.94 70 HIS B C 1
ATOM 1528 O O . HIS B 1 70 ? 5.789 -3.24 -10.523 1 98.94 70 HIS B O 1
ATOM 1534 N N . THR B 1 71 ? 4.113 -4.629 -10.133 1 98.94 71 THR B N 1
ATOM 1535 C CA . THR B 1 71 ? 3.199 -3.969 -11.055 1 98.94 71 THR B CA 1
ATOM 1536 C C . THR B 1 71 ? 2.092 -3.244 -10.297 1 98.94 71 THR B C 1
ATOM 1538 O O . THR B 1 71 ? 1.52 -3.793 -9.352 1 98.94 71 THR B O 1
ATOM 1541 N N . PHE B 1 72 ? 1.777 -2.092 -10.664 1 98.94 72 PHE B N 1
ATOM 1542 C CA . PHE B 1 72 ? 0.723 -1.321 -10.016 1 98.94 72 PHE B CA 1
ATOM 1543 C C . PHE B 1 72 ? -0.03 -0.471 -11.031 1 98.94 72 PHE B C 1
ATOM 1545 O O . PHE B 1 72 ? 0.499 -0.159 -12.102 1 98.94 72 PHE B O 1
ATOM 1552 N N . CYS B 1 73 ? -1.267 -0.157 -10.773 1 98.94 73 CYS B N 1
ATOM 1553 C CA . CYS B 1 73 ? -2.119 0.661 -11.625 1 98.94 73 CYS B CA 1
ATOM 1554 C C . CYS B 1 73 ? -1.598 2.09 -11.711 1 98.94 73 CYS B C 1
ATOM 1556 O O . CYS B 1 73 ? -1.405 2.748 -10.688 1 98.94 73 CYS B O 1
ATOM 1558 N N . LYS B 1 74 ? -1.37 2.586 -12.922 1 98.88 74 LYS B N 1
ATOM 1559 C CA . LYS B 1 74 ? -0.785 3.916 -13.062 1 98.88 74 LYS B CA 1
ATOM 1560 C C . LYS B 1 74 ? -1.797 5.004 -12.711 1 98.88 74 LYS B C 1
ATOM 1562 O O . LYS B 1 74 ? -1.431 6.168 -12.539 1 98.88 74 LYS B O 1
ATOM 1567 N N . THR B 1 75 ? -3.082 4.664 -12.648 1 98.94 75 THR B N 1
ATOM 1568 C CA . THR B 1 75 ? -4.133 5.637 -12.359 1 98.94 75 THR B CA 1
ATOM 1569 C C . THR B 1 75 ? -4.336 5.777 -10.859 1 98.94 75 THR B C 1
ATOM 1571 O O . THR B 1 75 ? -4.305 6.887 -10.32 1 98.94 75 THR B O 1
ATOM 1574 N N . CYS B 1 76 ? -4.438 4.691 -10.109 1 98.94 76 CYS B N 1
ATOM 1575 C CA . CYS B 1 76 ? -4.797 4.805 -8.695 1 98.94 76 CYS B CA 1
ATOM 1576 C C . CYS B 1 76 ? -3.643 4.371 -7.805 1 98.94 76 CYS B C 1
ATOM 1578 O O . CYS B 1 76 ? -3.715 4.508 -6.582 1 98.94 76 CYS B O 1
ATOM 1580 N N . GLY B 1 77 ? -2.605 3.812 -8.375 1 98.94 77 GLY B N 1
ATOM 1581 C CA . GLY B 1 77 ? -1.392 3.506 -7.633 1 98.94 77 GLY B CA 1
ATOM 1582 C C . GLY B 1 77 ? -1.453 2.176 -6.906 1 98.94 77 GLY B C 1
ATOM 1583 O O . GLY B 1 77 ? -0.472 1.751 -6.293 1 98.94 77 GLY B O 1
ATOM 1584 N N . VAL B 1 78 ? -2.58 1.422 -6.953 1 98.94 78 VAL B N 1
ATOM 1585 C CA . VAL B 1 78 ? -2.756 0.186 -6.199 1 98.94 78 VAL B CA 1
ATOM 1586 C C . VAL B 1 78 ? -1.977 -0.944 -6.867 1 98.94 78 VAL B C 1
ATOM 1588 O O . VAL B 1 78 ? -1.996 -1.079 -8.094 1 98.94 78 VAL B O 1
ATOM 1591 N N . GLU B 1 79 ? -1.199 -1.658 -6.094 1 98.94 79 GLU B N 1
ATOM 1592 C CA . GLU B 1 79 ? -0.563 -2.906 -6.508 1 98.94 79 GLU B CA 1
ATOM 1593 C C . GLU B 1 79 ? -1.414 -4.113 -6.121 1 98.94 79 GLU B C 1
ATOM 1595 O O . GLU B 1 79 ? -1.3 -4.629 -5.008 1 98.94 79 GLU B O 1
ATOM 1600 N N . SER B 1 80 ? -2.195 -4.602 -7.125 1 98.94 80 SER B N 1
ATOM 1601 C CA . SER B 1 80 ? -3.127 -5.691 -6.844 1 98.94 80 SER B CA 1
ATOM 1602 C C . SER B 1 80 ? -2.43 -7.047 -6.906 1 98.94 80 SER B C 1
ATOM 1604 O O . SER B 1 80 ? -2.902 -8.023 -6.316 1 98.94 80 SER B O 1
ATOM 1606 N N . PHE B 1 81 ? -1.354 -7.078 -7.637 1 99 81 PHE B N 1
ATOM 1607 C CA . PHE B 1 81 ? -0.537 -8.281 -7.785 1 99 81 PHE B CA 1
ATOM 1608 C C . PHE B 1 81 ? 0.859 -7.926 -8.281 1 99 81 PHE B C 1
ATOM 1610 O O . PHE B 1 81 ? 1.103 -6.797 -8.711 1 99 81 PHE B O 1
ATOM 1617 N N . TYR B 1 82 ? 1.741 -8.828 -8.164 1 98.94 82 TYR B N 1
ATOM 1618 C CA . TYR B 1 82 ? 3.08 -8.727 -8.734 1 98.94 82 TYR B CA 1
ATOM 1619 C C . TYR B 1 82 ? 3.709 -10.102 -8.906 1 98.94 82 TYR B C 1
ATOM 1621 O O . TYR B 1 82 ? 3.16 -11.102 -8.445 1 98.94 82 TYR B O 1
ATOM 1629 N N . THR B 1 83 ? 4.801 -10.195 -9.648 1 98.94 83 THR B N 1
ATOM 1630 C CA . THR B 1 83 ? 5.609 -11.406 -9.742 1 98.94 83 THR B CA 1
ATOM 1631 C C . THR B 1 83 ? 6.734 -11.383 -8.711 1 98.94 83 THR B C 1
ATOM 1633 O O . THR B 1 83 ? 7.66 -10.578 -8.805 1 98.94 83 THR B O 1
ATOM 1636 N N . PRO B 1 84 ? 6.641 -12.266 -7.73 1 98.69 84 PRO B N 1
ATOM 1637 C CA . PRO B 1 84 ? 7.605 -12.188 -6.633 1 98.69 84 PRO B CA 1
ATOM 1638 C C . PRO B 1 84 ? 8.953 -12.812 -6.984 1 98.69 84 PRO B C 1
ATOM 1640 O O . PRO B 1 84 ? 9.016 -13.719 -7.816 1 98.69 84 PRO B O 1
ATOM 1643 N N . ARG B 1 85 ? 10.008 -12.32 -6.383 1 98.56 85 ARG B N 1
ATOM 1644 C CA . ARG B 1 85 ? 11.352 -12.883 -6.512 1 98.56 85 ARG B CA 1
ATOM 1645 C C . ARG B 1 85 ? 11.375 -14.344 -6.086 1 98.56 85 ARG B C 1
ATOM 1647 O O . ARG B 1 85 ? 12.055 -15.164 -6.707 1 98.56 85 ARG B O 1
ATOM 1654 N N . SER B 1 86 ? 10.617 -14.695 -5.02 1 98.5 86 SER B N 1
ATOM 1655 C CA . SER B 1 86 ? 10.617 -16.047 -4.477 1 98.5 86 SER B CA 1
ATOM 1656 C C . SER B 1 86 ? 9.992 -17.047 -5.461 1 98.5 86 SER B C 1
ATOM 1658 O O . SER B 1 86 ? 10.297 -18.234 -5.426 1 98.5 86 SER B O 1
ATOM 1660 N N . ASN B 1 87 ? 9.086 -16.594 -6.297 1 98.62 87 ASN B N 1
ATOM 1661 C CA . ASN B 1 87 ? 8.297 -17.406 -7.215 1 98.62 87 ASN B CA 1
ATOM 1662 C C . ASN B 1 87 ? 8.188 -16.75 -8.594 1 98.62 87 ASN B C 1
ATOM 1664 O O . ASN B 1 87 ? 7.098 -16.406 -9.031 1 98.62 87 ASN B O 1
ATOM 1668 N N . PRO B 1 88 ? 9.305 -16.672 -9.336 1 97.88 88 PRO B N 1
ATOM 1669 C CA . PRO B 1 88 ? 9.25 -16 -10.641 1 97.88 88 PRO B CA 1
ATOM 1670 C C . PRO B 1 88 ? 8.312 -16.703 -11.625 1 97.88 88 PRO B C 1
ATOM 1672 O O . PRO B 1 88 ? 7.953 -16.125 -12.656 1 97.88 88 PRO B O 1
ATOM 1675 N N . ASP B 1 89 ? 7.824 -17.859 -11.352 1 97.94 89 ASP B N 1
ATOM 1676 C CA . ASP B 1 89 ? 6.879 -18.625 -12.164 1 97.94 89 ASP B CA 1
ATOM 1677 C C . ASP B 1 89 ? 5.453 -18.469 -11.641 1 97.94 89 ASP B C 1
ATOM 1679 O O . ASP B 1 89 ? 4.539 -19.156 -12.102 1 97.94 89 ASP B O 1
ATOM 1683 N N . GLY B 1 90 ? 5.25 -17.609 -10.672 1 98.75 90 GLY B N 1
ATOM 1684 C CA . GLY B 1 90 ? 3.947 -17.406 -10.055 1 98.75 90 GLY B CA 1
ATOM 1685 C C . GLY B 1 90 ? 3.531 -15.953 -10.008 1 98.75 90 GLY B C 1
ATOM 1686 O O . GLY B 1 90 ? 4.137 -15.109 -10.672 1 98.75 90 GLY B O 1
ATOM 1687 N N . ILE B 1 91 ? 2.414 -15.734 -9.391 1 98.94 91 ILE B N 1
ATOM 1688 C CA . ILE B 1 91 ? 1.849 -14.406 -9.156 1 98.94 91 ILE B CA 1
ATOM 1689 C C . ILE B 1 91 ? 1.471 -14.266 -7.684 1 98.94 91 ILE B C 1
ATOM 1691 O O . ILE B 1 91 ? 1.007 -15.219 -7.059 1 98.94 91 ILE B O 1
ATOM 1695 N N . SER B 1 92 ? 1.797 -13.227 -7.156 1 98.94 92 SER B N 1
ATOM 1696 C CA . SER B 1 92 ? 1.429 -12.828 -5.801 1 98.94 92 SER B CA 1
ATOM 1697 C C . SER B 1 92 ? 0.265 -11.836 -5.816 1 98.94 92 SER B C 1
ATOM 1699 O O . SER B 1 92 ? 0.412 -10.703 -6.273 1 98.94 92 SER B O 1
ATOM 1701 N N . VAL B 1 93 ? -0.862 -12.25 -5.305 1 98.94 93 VAL B N 1
ATOM 1702 C CA . VAL B 1 93 ? -2.082 -11.453 -5.324 1 98.94 93 VAL B CA 1
ATOM 1703 C C . VAL B 1 93 ? -2.326 -10.852 -3.941 1 98.94 93 VAL B C 1
ATOM 1705 O O . VAL B 1 93 ? -2.377 -11.578 -2.943 1 98.94 93 VAL B O 1
ATOM 1708 N N . SER B 1 94 ? -2.467 -9.555 -3.914 1 98.94 94 SER B N 1
ATOM 1709 C CA . SER B 1 94 ? -2.762 -8.898 -2.643 1 98.94 94 SER B CA 1
ATOM 1710 C C . SER B 1 94 ? -4.137 -9.305 -2.119 1 98.94 94 SER B C 1
ATOM 1712 O O . SER B 1 94 ? -5.141 -9.141 -2.812 1 98.94 94 SER B O 1
ATOM 1714 N N . ILE B 1 95 ? -4.168 -9.734 -0.873 1 98.94 95 ILE B N 1
ATOM 1715 C CA . ILE B 1 95 ? -5.426 -10.148 -0.266 1 98.94 95 ILE B CA 1
ATOM 1716 C C . ILE B 1 95 ? -6.363 -8.953 -0.139 1 98.94 95 ILE B C 1
ATOM 1718 O O . ILE B 1 95 ? -7.586 -9.109 -0.176 1 98.94 95 ILE B O 1
ATOM 1722 N N . HIS B 1 96 ? -5.836 -7.742 -0.168 1 98.81 96 HIS B N 1
ATOM 1723 C CA . HIS B 1 96 ? -6.594 -6.512 0.013 1 98.81 96 HIS B CA 1
ATOM 1724 C C . HIS B 1 96 ? -7.297 -6.102 -1.277 1 98.81 96 HIS B C 1
ATOM 1726 O O . HIS B 1 96 ? -8.117 -5.18 -1.278 1 98.81 96 HIS B O 1
ATOM 1732 N N . CYS B 1 97 ? -6.953 -6.801 -2.324 1 98.94 97 CYS B N 1
ATOM 1733 C CA . CYS B 1 97 ? -7.48 -6.426 -3.631 1 98.94 97 CYS B CA 1
ATOM 1734 C C . CYS B 1 97 ? -8.445 -7.48 -4.152 1 98.94 97 CYS B C 1
ATOM 1736 O O . CYS B 1 97 ? -8.906 -7.395 -5.293 1 98.94 97 CYS B O 1
ATOM 1738 N N . ILE B 1 98 ? -8.695 -8.539 -3.342 1 98.94 98 ILE B N 1
ATOM 1739 C CA . ILE B 1 98 ? -9.711 -9.531 -3.68 1 98.94 98 ILE B CA 1
ATOM 1740 C C . ILE B 1 98 ? -11.094 -9 -3.307 1 98.94 98 ILE B C 1
ATOM 1742 O O . ILE B 1 98 ? -11.281 -8.469 -2.211 1 98.94 98 ILE B O 1
ATOM 1746 N N . ASP B 1 99 ? -12 -9.055 -4.277 1 98.81 99 ASP B N 1
ATOM 1747 C CA . ASP B 1 99 ? -13.367 -8.617 -4.016 1 98.81 99 ASP B CA 1
ATOM 1748 C C . ASP B 1 99 ? -13.977 -9.406 -2.859 1 98.81 99 ASP B C 1
ATOM 1750 O O . ASP B 1 99 ? -13.672 -10.578 -2.668 1 98.81 99 ASP B O 1
ATOM 1754 N N . PRO B 1 100 ? -14.82 -8.711 -2.059 1 97.94 100 PRO B N 1
ATOM 1755 C CA . PRO B 1 100 ? -15.453 -9.438 -0.955 1 97.94 100 PRO B CA 1
ATOM 1756 C C . PRO B 1 100 ? -16.391 -10.547 -1.436 1 97.94 100 PRO B C 1
ATOM 1758 O O . PRO B 1 100 ? -16.906 -10.484 -2.549 1 97.94 100 PRO B O 1
ATOM 1761 N N . GLY B 1 101 ? -16.578 -11.594 -0.59 1 98.12 101 GLY B N 1
ATOM 1762 C CA . GLY B 1 101 ? -17.625 -12.57 -0.841 1 98.12 101 GLY B CA 1
ATOM 1763 C C . GLY B 1 101 ? -17.109 -13.992 -0.952 1 98.12 101 GLY B C 1
ATOM 1764 O O . GLY B 1 101 ? -17.844 -14.945 -0.701 1 98.12 101 GLY B O 1
ATOM 1765 N N . THR B 1 102 ? -15.844 -14.141 -1.269 1 98.75 102 THR B N 1
ATOM 1766 C CA . THR B 1 102 ? -15.398 -15.5 -1.556 1 98.75 102 THR B CA 1
ATOM 1767 C C . THR B 1 102 ? -14.344 -15.953 -0.546 1 98.75 102 THR B C 1
ATOM 1769 O O . THR B 1 102 ? -14.094 -17.141 -0.392 1 98.75 102 THR B O 1
ATOM 1772 N N . VAL B 1 103 ? -13.648 -15.023 0.112 1 98.75 103 VAL B N 1
ATOM 1773 C CA . VAL B 1 103 ? -12.641 -15.367 1.114 1 98.75 103 VAL B CA 1
ATOM 1774 C C . VAL B 1 103 ? -13.328 -15.734 2.428 1 98.75 103 VAL B C 1
ATOM 1776 O O . VAL B 1 103 ? -14 -14.906 3.043 1 98.75 103 VAL B O 1
ATOM 1779 N N . ALA B 1 104 ? -13.109 -16.938 2.863 1 98.5 104 ALA B N 1
ATOM 1780 C CA . ALA B 1 104 ? -13.734 -17.406 4.098 1 98.5 104 ALA B CA 1
ATOM 1781 C C . ALA B 1 104 ? -12.844 -17.141 5.305 1 98.5 104 ALA B C 1
ATOM 1783 O O . ALA B 1 104 ? -13.312 -17.156 6.445 1 98.5 104 ALA B O 1
ATOM 1784 N N . GLY B 1 105 ? -11.602 -16.984 5.125 1 98.38 105 GLY B N 1
ATOM 1785 C CA . GLY B 1 105 ? -10.578 -16.719 6.129 1 98.38 105 GLY B CA 1
ATOM 1786 C C . GLY B 1 105 ? -9.172 -16.688 5.559 1 98.38 105 GLY B C 1
ATOM 1787 O O . GLY B 1 105 ? -8.969 -16.969 4.375 1 98.38 105 GLY B O 1
ATOM 1788 N N . ILE B 1 106 ? -8.227 -16.312 6.43 1 98.5 106 ILE B N 1
ATOM 1789 C CA . ILE B 1 106 ? -6.84 -16.281 5.973 1 98.5 106 ILE B CA 1
ATOM 1790 C C . ILE B 1 106 ? -5.965 -17.094 6.918 1 98.5 106 ILE B C 1
ATOM 1792 O O . ILE B 1 106 ? -6.254 -17.203 8.109 1 98.5 106 ILE B O 1
ATOM 1796 N N . GLU B 1 107 ? -5.035 -17.719 6.375 1 98.5 107 GLU B N 1
ATOM 1797 C CA . GLU B 1 107 ? -3.887 -18.266 7.09 1 98.5 107 GLU B CA 1
ATOM 1798 C C . GLU B 1 107 ? -2.625 -17.453 6.82 1 98.5 107 GLU B C 1
ATOM 1800 O O . GLU B 1 107 ? -2.096 -17.469 5.707 1 98.5 107 GLU B O 1
ATOM 1805 N N . LEU B 1 108 ? -2.154 -16.844 7.883 1 98.56 108 LEU B N 1
ATOM 1806 C CA . LEU B 1 108 ? -1.071 -15.883 7.715 1 98.56 108 LEU B CA 1
ATOM 1807 C C . LEU B 1 108 ? 0.282 -16.547 7.969 1 98.56 108 LEU B C 1
ATOM 1809 O O . LEU B 1 108 ? 0.452 -17.266 8.953 1 98.56 108 LEU B O 1
ATOM 1813 N N . GLU B 1 109 ? 1.214 -16.344 7.062 1 98.5 109 GLU B N 1
ATOM 1814 C CA . GLU B 1 109 ? 2.627 -16.688 7.199 1 98.5 109 GLU B CA 1
ATOM 1815 C C . GLU B 1 109 ? 3.51 -15.445 7.078 1 98.5 109 GLU B C 1
ATOM 1817 O O . GLU B 1 109 ? 3.406 -14.695 6.105 1 98.5 109 GLU B O 1
ATOM 1822 N N . GLU B 1 110 ? 4.328 -15.258 8.07 1 98.62 110 GLU B N 1
ATOM 1823 C CA . GLU B 1 110 ? 5.277 -14.148 8 1 98.62 110 GLU B CA 1
ATOM 1824 C C . GLU B 1 110 ? 6.566 -14.57 7.305 1 98.62 110 GLU B C 1
ATOM 1826 O O . GLU B 1 110 ? 7.039 -15.695 7.484 1 98.62 110 GLU B O 1
ATOM 1831 N N . PHE B 1 111 ? 7.082 -13.75 6.504 1 98.81 111 PHE B N 1
ATOM 1832 C CA . PHE B 1 111 ? 8.359 -13.945 5.816 1 98.81 111 PHE B CA 1
ATOM 1833 C C . PHE B 1 111 ? 9.312 -12.797 6.125 1 98.81 111 PHE B C 1
ATOM 1835 O O . PHE B 1 111 ? 8.945 -11.625 6.016 1 98.81 111 PHE B O 1
ATOM 1842 N N . ASN B 1 112 ? 10.555 -13.133 6.559 1 98.75 112 ASN B N 1
ATOM 1843 C CA . ASN B 1 112 ? 11.547 -12.117 6.883 1 98.75 112 ASN B CA 1
ATOM 1844 C C . ASN B 1 112 ? 12.328 -11.68 5.645 1 98.75 112 ASN B C 1
ATOM 1846 O O . ASN B 1 112 ? 13.445 -12.141 5.418 1 98.75 112 ASN B O 1
ATOM 1850 N N . GLY B 1 113 ? 11.742 -10.727 4.934 1 98.5 113 GLY B N 1
ATOM 1851 C CA . GLY B 1 113 ? 12.367 -10.211 3.723 1 98.5 113 GLY B CA 1
ATOM 1852 C C . GLY B 1 113 ? 13.57 -9.336 4 1 98.5 113 GLY B C 1
ATOM 1853 O O . GLY B 1 113 ? 14.359 -9.047 3.098 1 98.5 113 GLY B O 1
ATOM 1854 N N . GLN B 1 114 ? 13.727 -8.875 5.203 1 98.19 114 GLN B N 1
ATOM 1855 C CA . GLN B 1 114 ? 14.914 -8.109 5.57 1 98.19 114 GLN B CA 1
ATOM 1856 C C . GLN B 1 114 ? 16.156 -9 5.633 1 98.19 114 GLN B C 1
ATOM 1858 O O . GLN B 1 114 ? 17.281 -8.508 5.547 1 98.19 114 GLN B O 1
ATOM 1863 N N . GLU B 1 115 ? 15.961 -10.227 5.898 1 98.31 115 GLU B N 1
ATOM 1864 C CA . GLU B 1 115 ? 16.984 -11.273 5.797 1 98.31 115 GLU B CA 1
ATOM 1865 C C . GLU B 1 115 ? 16.609 -12.297 4.719 1 98.31 115 GLU B C 1
ATOM 1867 O O . GLU B 1 115 ? 16.453 -13.484 5.012 1 98.31 115 GLU B O 1
ATOM 1872 N N . TRP B 1 116 ? 16.594 -11.867 3.535 1 98 116 TRP B N 1
ATOM 1873 C CA . TRP B 1 116 ? 15.977 -12.562 2.406 1 98 116 TRP B CA 1
ATOM 1874 C C . TRP B 1 116 ? 16.641 -13.914 2.174 1 98 116 TRP B C 1
ATOM 1876 O O . TRP B 1 116 ? 15.961 -14.945 2.125 1 98 116 TRP B O 1
ATOM 1886 N N . GLU B 1 117 ? 18.016 -13.914 2.074 1 98 117 GLU B N 1
ATOM 1887 C CA . GLU B 1 117 ? 18.719 -15.141 1.704 1 98 117 GLU B CA 1
ATOM 1888 C C . GLU B 1 117 ? 18.484 -16.234 2.74 1 98 117 GLU B C 1
ATOM 1890 O O . GLU B 1 117 ? 18.141 -17.375 2.389 1 98 117 GLU B O 1
ATOM 1895 N N . ALA B 1 118 ? 18.641 -15.852 3.982 1 98.38 118 ALA B N 1
ATOM 1896 C CA . ALA B 1 118 ? 18.453 -16.828 5.059 1 98.38 118 ALA B CA 1
ATOM 1897 C C . ALA B 1 118 ? 17 -17.281 5.137 1 98.38 118 ALA B C 1
ATOM 1899 O O . ALA B 1 118 ? 16.734 -18.469 5.324 1 98.38 118 ALA B O 1
ATOM 1900 N N . SER B 1 119 ? 16.047 -16.391 5.016 1 98.5 119 SER B N 1
ATOM 1901 C CA . SER B 1 119 ? 14.617 -16.719 5.094 1 98.5 119 SER B CA 1
ATOM 1902 C C . SER B 1 119 ? 14.188 -17.609 3.941 1 98.5 119 SER B C 1
ATOM 1904 O O . SER B 1 119 ? 13.438 -18.562 4.141 1 98.5 119 SER B O 1
ATOM 1906 N N . PHE B 1 120 ? 14.633 -17.312 2.766 1 98.25 120 PHE B N 1
ATOM 1907 C CA . PHE B 1 120 ? 14.297 -18.125 1.599 1 98.25 120 PHE B CA 1
ATOM 1908 C C . PHE B 1 120 ? 14.828 -19.547 1.75 1 98.25 120 PHE B C 1
ATOM 1910 O O . PHE B 1 120 ? 14.109 -20.5 1.489 1 98.25 120 PHE B O 1
ATOM 1917 N N . ALA B 1 121 ? 16.062 -19.641 2.156 1 98 121 ALA B N 1
ATOM 1918 C CA . ALA B 1 121 ? 16.688 -20.953 2.328 1 98 121 ALA B CA 1
ATOM 1919 C C . ALA B 1 121 ? 15.945 -21.781 3.367 1 98 121 ALA B C 1
ATOM 1921 O O . ALA B 1 121 ? 15.867 -23 3.246 1 98 121 ALA B O 1
ATOM 1922 N N . ALA B 1 122 ? 15.336 -21.094 4.332 1 98.06 122 ALA B N 1
ATOM 1923 C CA . ALA B 1 122 ? 14.727 -21.797 5.469 1 98.06 122 ALA B CA 1
ATOM 1924 C C . ALA B 1 122 ? 13.242 -22.047 5.223 1 98.06 122 ALA B C 1
ATOM 1926 O O . ALA B 1 122 ? 12.586 -22.734 6.016 1 98.06 122 ALA B O 1
ATOM 1927 N N . SER B 1 123 ? 12.711 -21.5 4.098 1 97.75 123 SER B N 1
ATOM 1928 C CA . SER B 1 123 ? 11.273 -21.547 3.895 1 97.75 123 SER B CA 1
ATOM 1929 C C . SER B 1 123 ? 10.906 -22.469 2.725 1 97.75 123 SER B C 1
ATOM 1931 O O . SER B 1 123 ? 11.781 -22.875 1.963 1 97.75 123 SER B O 1
ATOM 1933 N N . ASP B 1 124 ? 9.648 -22.828 2.664 1 97.31 124 ASP B N 1
ATOM 1934 C CA . A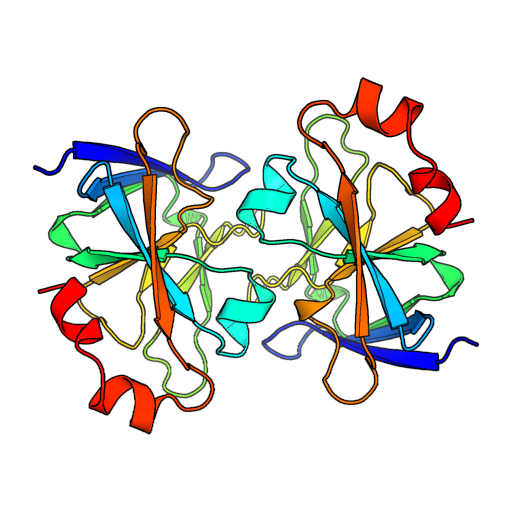SP B 1 124 ? 9.102 -23.562 1.53 1 97.31 124 ASP B CA 1
ATOM 1935 C C . ASP B 1 124 ? 8.328 -22.641 0.594 1 97.31 124 ASP B C 1
ATOM 1937 O O . ASP B 1 124 ? 7.449 -23.094 -0.144 1 97.31 124 ASP B O 1
ATOM 1941 N N . ILE B 1 125 ? 8.664 -21.344 0.616 1 98.25 125 ILE B N 1
ATOM 1942 C CA . ILE B 1 125 ? 7.859 -20.328 -0.074 1 98.25 125 ILE B CA 1
ATOM 1943 C C . ILE B 1 125 ? 7.879 -20.594 -1.577 1 98.25 125 ILE B C 1
ATOM 1945 O O . ILE B 1 125 ? 6.887 -20.359 -2.27 1 98.25 125 ILE B O 1
ATOM 1949 N N . SER B 1 126 ? 9.008 -21.109 -2.105 1 97.69 126 SER B N 1
ATOM 1950 C CA . SER B 1 126 ? 9.117 -21.359 -3.537 1 97.69 126 SER B CA 1
ATOM 1951 C C . SER B 1 126 ? 8.117 -22.422 -3.992 1 97.69 126 SER B C 1
ATOM 1953 O O . SER B 1 126 ? 7.738 -22.453 -5.164 1 97.69 126 SER B O 1
ATOM 1955 N N . LYS B 1 127 ? 7.594 -23.25 -3.094 1 98.12 127 LYS B N 1
ATOM 1956 C CA . LYS B 1 127 ? 6.672 -24.344 -3.424 1 98.12 127 LYS B CA 1
ATOM 1957 C C . LYS B 1 127 ? 5.262 -23.812 -3.67 1 98.12 127 LYS B C 1
ATOM 1959 O O . LYS B 1 127 ? 4.422 -24.5 -4.238 1 98.12 127 LYS B O 1
ATOM 1964 N N . LEU B 1 128 ? 5.023 -22.578 -3.311 1 97.5 128 LEU B N 1
ATOM 1965 C CA . LEU B 1 128 ? 3.678 -22.016 -3.387 1 97.5 128 LEU B CA 1
ATOM 1966 C C . LEU B 1 128 ? 3.266 -21.797 -4.836 1 97.5 128 LEU B C 1
ATOM 1968 O O . LEU B 1 128 ? 2.082 -21.609 -5.129 1 97.5 128 LEU B O 1
ATOM 1972 N N . SER B 1 129 ? 4.191 -21.797 -5.754 1 96.81 129 SER B N 1
ATOM 1973 C CA . SER B 1 129 ? 3.818 -21.609 -7.152 1 96.81 129 SER B CA 1
ATOM 1974 C C . SER B 1 129 ? 4.078 -22.859 -7.977 1 96.81 129 SER B C 1
ATOM 1976 O O . SER B 1 129 ? 4.133 -22.797 -9.203 1 96.81 129 SER B O 1
ATOM 1978 N N . LYS B 1 130 ? 4.406 -23.859 -7.34 1 93.62 130 LYS B N 1
ATOM 1979 C CA . LYS B 1 130 ? 4.621 -25.125 -8.031 1 93.62 130 LYS B CA 1
ATOM 1980 C C . LYS B 1 130 ? 3.348 -25.969 -8.055 1 93.62 130 LYS B C 1
ATOM 1982 O O . LYS B 1 130 ? 2.48 -25.812 -7.188 1 93.62 130 LYS B O 1
#

InterPro domains:
  IPR006913 CENP-V/GFA domain [PF04828] (5-100)
  IPR006913 CENP-V/GFA domain [PS51891] (5-117)
  IPR011057 Mss4-like superfamily [SSF51316] (2-113)
  IPR052355 Centromere protein V-like [PTHR28620] (3-130)

Solvent-accessible surface area (backbone atoms only — not comparable to full-atom values): 13292 Å² total; per-residue (Å²): 118,69,39,79,39,45,31,30,34,80,81,56,61,32,32,34,40,34,57,42,41,37,64,32,57,27,44,34,40,60,23,75,61,36,44,38,37,37,48,37,23,33,56,31,30,42,88,42,49,44,81,72,42,34,75,89,41,50,40,73,32,64,56,95,89,52,62,31,41,43,32,21,31,73,67,65,34,29,53,33,38,30,30,38,62,73,28,75,67,18,35,28,34,24,60,60,22,45,52,88,89,54,70,75,44,75,44,83,40,82,40,54,41,77,47,41,70,65,39,55,73,74,46,71,68,53,57,46,30,104,117,68,39,78,40,44,30,30,34,82,81,57,61,31,30,34,40,33,57,42,40,35,63,32,60,27,43,35,41,58,22,74,62,35,44,38,39,39,47,36,22,32,56,31,31,42,90,42,49,44,80,72,42,34,75,89,42,49,41,71,32,65,56,94,88,52,61,32,41,44,31,21,33,70,66,64,33,29,52,34,37,31,30,38,63,72,28,75,68,17,35,30,35,25,60,59,22,46,51,86,88,53,70,75,44,74,44,82,39,82,41,55,41,74,47,41,71,64,40,53,73,74,44,70,66,54,55,46,31,103

Nearest PDB structures (foldseek):
  3fac-assembly6_F  TM=8.504E-01  e=2.515E-09  Cereibacter sphaeroides 2.4.1
  8ajq-assembly2_C  TM=7.824E-01  e=9.341E-06  Pseudomonas aeruginosa PAO1
  3fac-assembly6_F  TM=8.503E-01  e=3.404E-09  Cereibacter sphaeroides 2.4.1
  8ajq-assembly2_C  TM=7.821E-01  e=8.737E-06  Pseudomonas aeruginosa PAO1
  1zxu-assembly1_A  TM=4.921E-01  e=1.311E+00  Arabidopsis thaliana

Sequence (260 aa):
MEIEHKGGCHCGAVRFKVQAPPLVHVVKCNCSICVQKGLACCIVPYSKFTLLQGEDNLTEYRFNTMVAKHTFCKTCGVESFYTPRSNPDGISVSIHCIDPGTVAGIELEEFNGQEWEASFAASDISKLSKMEIEHKGGCHCGAVRFKVQAPPLVHVVKCNCSICVQKGLACCIVPYSKFTLLQGEDNLTEYRFNTMVAKHTFCKTCGVESFYTPRSNPDGISVSIHCIDPGTVAGIELEEFNGQEWEASFAASDISKLSK

Foldseek 3Di:
DWDKWKFADDVPQWIKIFIDALAAEWEQEDDDVSVVQVAIWGKEFQVRMGTPGNPVQWDWDADDVRQKTQIAGVPRGHGQWTQDNLANRIIIGGPVGTDPDRRPHYDYDYFYVVPPVVRSVVDPVNVRHD/DWDKWKFADDVPQWIKIFIDALAAEWEQEDDDVSVVQVFIWGKEFQVRMGTPGNPVQWDWDADDVRQKTQIAGVPRGHGQKTQDNLANRIIIGGPVGTDPDRRPHYDYDYFYVVPPVVRSVVDPVNVRHD

Secondary structure (DSSP, 8-state):
--EEEEEE-SSSS-EEEEEE-SEEEEEEE-SHHHHHHT--EEEEEGGGEEEEE-GGGEEEE--TTS-SEEEEETTT----EEE-TT-TTEEEEEGGGBPTTS--EEEEEEE-GGGHHHHHHH--GGGGG-/--EEEEEE-SSSS-EEEEEE-SEEEEEEE-SHHHHHHT--EEEEEGGGEEEEE-GGGEEEE--TTS-SEEEEETTT----EEE-TT-TTEEEEEGGGBPTTS--EEEEEEE-GGGHHHHHHH--GGGGG-

pLDDT: mean 98.56, std 0.79, range [92.56, 99.0]

Organism: Lottia gigantea (NCBI:txid225164)

Radius of gyration: 18.13 Å; Cα contacts (8 Å, |Δi|>4): 633; chains: 2; bounding box: 40×51×42 Å